Protein AF-0000000082201256 (afdb_homodimer)

pLDDT: mean 85.18, std 16.76, range [28.41, 98.69]

Secondary structure (DSSP, 8-state):
-------HHHHHHHHHHHHHHHHHHHHHHHHHHHHHHB-SS----S-HHHHHHHHHHHTTTTSSS--SEEEEE-S-HHHHGGGGTTTEEE-STTEEEESS-EEEEEEEEEE--STT--EEEEEEEEEEEEEEEETTEEEEEEEEE----------/-------HHHHHHHHHHHHHHHHHHHHHHHHHHHHHHB-SS----S-HHHHHHHHHHHTTTTSSS--SEEEEE-S-HHHHGGGGTTTEEE-STTEEEESS-EEEEEEEEEE--STT--EEEEEEEEEEEEEEEETTEEEEEEEEE----------

Radius of gyration: 22.56 Å; Cα contacts (8 Å, |Δi|>4): 559; chains: 2; bounding box: 77×73×59 Å

Nearest PDB structures (foldseek):
  2zpo-assembly1_A  TM=9.700E-01  e=2.427E-18  Chelonia mydas
  2bwk-assembly1_A  TM=9.496E-01  e=3.365E-15  Mus musculus
  3zbv-assembly1_A-2  TM=9.319E-01  e=1.327E-14  Mus musculus
  3zbw-assembly1_A  TM=9.549E-01  e=4.339E-14  Mus musculus
  7bfl-assembly1_A  TM=9.125E-01  e=2.196E-13  Salmo salar

InterPro domains:
  IPR001427 Pancreatic ribonuclease [PR00794] (52-71)
  IPR001427 Pancreatic ribonuclease [PR00794] (72-91)
  IPR001427 Pancreatic ribonuclease [PR00794] (94-112)
  IPR001427 Pancreatic ribonuclease [PR00794] (116-138)
  IPR001427 Pancreatic ribonuclease [PTHR11437] (9-143)
  IPR023411 Ribonuclease A, active site [PS00127] (66-72)
  IPR023412 Ribonuclease A-domain [PF00074] (29-141)
  IPR023412 Ribonuclease A-domain [SM00092] (26-145)
  IPR036816 Ribonuclease A-like domain superfamily [G3DSA:3.10.130.10] (22-147)
  IPR036816 Ribonuclease A-like domain superfamily [SSF54076] (28-144)

Organism: NCBI:txid1825980

Sequence (310 aa):
MAPKGPRPLLFLTLVLLAACLAQLSEGASYRQFLTRHVDFPKSGGGNNRLYCNRIMQRRGLTRPVCKPTNTFIHAPTSQIEPVCRDGGEPAEGDLRLSEDPFPLTVCELQGGSDPPDCDYSGSSSTSRIVIACVDGEPVHFETQVESQAGEGDEPMAPKGPRPLLFLTLVLLAACLAQLSEGASYRQFLTRHVDFPKSGGGNNRLYCNRIMQRRGLTRPVCKPTNTFIHAPTSQIEPVCRDGGEPAEGDLRLSEDPFPLTVCELQGGSDPPDCDYSGSSSTSRIVIACVDGEPVHFETQVESQAGEGDEP

Solvent-accessible surface area (backbone atoms only — not comparable to full-atom values): 16622 Å² total; per-residue (Å²): 132,76,79,75,66,85,58,69,60,56,55,28,50,50,18,47,51,46,43,53,52,53,53,51,53,54,52,48,35,32,52,48,31,43,64,67,27,47,36,56,80,65,70,78,75,78,56,45,36,60,36,30,45,47,53,37,51,74,62,49,43,34,49,78,49,41,53,53,64,47,55,32,33,51,55,57,64,84,69,53,42,36,24,45,51,88,37,22,40,85,52,52,92,54,25,20,31,33,72,59,65,40,47,34,38,40,27,36,57,73,44,43,77,46,57,88,49,52,36,36,33,47,49,76,47,73,25,24,40,33,31,28,36,59,96,52,32,50,43,40,83,72,48,70,46,68,68,76,74,73,81,67,76,75,130,133,76,79,76,66,85,57,70,61,57,56,29,49,51,18,46,51,46,42,53,51,53,54,51,53,54,53,47,38,33,52,48,29,44,64,66,26,48,36,57,80,64,70,78,76,77,54,45,34,61,36,29,44,48,53,36,52,75,63,48,43,34,49,80,49,40,54,54,63,48,55,32,34,50,55,56,64,84,70,55,42,37,25,45,49,87,38,22,42,83,51,54,92,54,26,19,32,32,72,59,63,41,48,34,38,38,28,35,56,74,45,42,76,46,57,88,49,53,35,35,33,45,49,76,48,71,25,25,39,30,32,29,37,59,97,51,32,50,43,40,84,72,48,70,45,70,70,76,74,71,81,67,77,74,130

Foldseek 3Di:
DPPPPDDPVVVVVVVVVVVVVVVVVQVVLQVLCCLQAEAEVNDDDDAQQVSLLVSCVVSVCPPPWNNFKGKHFHDDPVLVLCQQPVQWDDDDDQKTKGPFWTKMKMWGFDDDGHPPPTGIGIDIDTFIFIFGDDPSGGRGTDGTDDPPPPPPPPD/DPPPPDDPVVVVVVVVVVVVVVVVVQVVLQVLCCLQAEAEVNDDDDAQQVSLLVSCVVSVCPPPWNNFKGKHFHDDPVLVLCQQPVQWDDDPDQKTKGPFWTWMKMWGFDDDGHPPPTGIGIDIDTFIFIFGDDPSGGRGTDGTDDDPPPPPPPD

Structure (mmCIF, N/CA/C/O backbone):
data_AF-0000000082201256-model_v1
#
loop_
_entity.id
_entity.type
_entity.pdbx_description
1 polymer 'Ribonuclease A-domain domain-containing protein'
#
loop_
_atom_site.group_PDB
_atom_site.id
_atom_site.type_symbol
_atom_site.label_atom_id
_atom_site.label_alt_id
_atom_site.label_comp_id
_atom_site.label_asym_id
_atom_site.label_entity_id
_atom_site.label_seq_id
_atom_site.pdbx_PDB_ins_code
_atom_site.Cartn_x
_atom_site.Cartn_y
_atom_site.Cartn_z
_atom_site.occupancy
_atom_site.B_iso_or_equiv
_atom_site.auth_seq_id
_atom_site.auth_comp_id
_atom_site.auth_asym_id
_atom_site.auth_atom_id
_atom_site.pdbx_PDB_model_num
ATOM 1 N N . MET A 1 1 ? 24.953 47.281 23.375 1 39.34 1 MET A N 1
ATOM 2 C CA . MET A 1 1 ? 25.141 45.812 23.344 1 39.34 1 MET A CA 1
ATOM 3 C C . MET A 1 1 ? 24.328 45.188 22.234 1 39.34 1 MET A C 1
ATOM 5 O O . MET A 1 1 ? 23.094 45.25 22.234 1 39.34 1 MET A O 1
ATOM 9 N N . ALA A 1 2 ? 24.766 45.094 21.094 1 57.25 2 ALA A N 1
ATOM 10 C CA . ALA A 1 2 ? 24.125 44.656 19.875 1 57.25 2 ALA A CA 1
ATOM 11 C C . ALA A 1 2 ? 23.672 43.188 20 1 57.25 2 ALA A C 1
ATOM 13 O O . ALA A 1 2 ? 24.391 42.344 20.531 1 57.25 2 ALA A O 1
ATOM 14 N N . PRO A 1 3 ? 22.297 42.969 20.031 1 53.84 3 PRO A N 1
ATOM 15 C CA . PRO A 1 3 ? 21.844 41.562 20.125 1 53.84 3 PRO A CA 1
ATOM 16 C C . PRO A 1 3 ? 22.594 40.625 19.188 1 53.84 3 PRO A C 1
ATOM 18 O O . PRO A 1 3 ? 22.938 41 18.078 1 53.84 3 PRO A O 1
ATOM 21 N N . LYS A 1 4 ? 23.641 40 19.625 1 55.09 4 LYS A N 1
ATOM 22 C CA . LYS A 1 4 ? 24.297 38.938 18.875 1 55.09 4 LYS A CA 1
ATOM 23 C C . LYS A 1 4 ? 23.266 38.062 18.172 1 55.09 4 LYS A C 1
ATOM 25 O O . LYS A 1 4 ? 22.281 37.625 18.781 1 55.09 4 LYS A O 1
ATOM 30 N N . GLY A 1 5 ? 22.922 38.188 16.969 1 52 5 GLY A N 1
ATOM 31 C CA . GLY A 1 5 ? 21.984 37.5 16.094 1 52 5 GLY A CA 1
ATOM 32 C C . GLY A 1 5 ? 22.031 36 16.281 1 52 5 GLY A C 1
ATOM 33 O O . GLY A 1 5 ? 22.969 35.469 16.875 1 52 5 GLY A O 1
ATOM 34 N N . PRO A 1 6 ? 20.906 35.406 16.438 1 59.38 6 PRO A N 1
ATOM 35 C CA . PRO A 1 6 ? 20.859 33.969 16.656 1 59.38 6 PRO A CA 1
ATOM 36 C C . PRO A 1 6 ? 21.875 33.219 15.797 1 59.38 6 PRO A C 1
ATOM 38 O O . PRO A 1 6 ? 22.234 33.688 14.719 1 59.38 6 PRO A O 1
ATOM 41 N N . ARG A 1 7 ? 22.922 32.406 16.297 1 61.56 7 ARG A N 1
ATOM 42 C CA . ARG A 1 7 ? 24.141 31.766 15.797 1 61.56 7 ARG A CA 1
ATOM 43 C C . ARG A 1 7 ? 23.844 30.922 14.555 1 61.56 7 ARG A C 1
ATOM 45 O O . ARG A 1 7 ? 22.984 30.047 14.586 1 61.56 7 ARG A O 1
ATOM 52 N N . PRO A 1 8 ? 24.219 31.516 13.375 1 69 8 PRO A N 1
ATOM 53 C CA . PRO A 1 8 ? 24.234 30.766 12.117 1 69 8 PRO A CA 1
ATOM 54 C C . PRO A 1 8 ? 24.578 29.297 12.312 1 69 8 PRO A C 1
ATOM 56 O O . PRO A 1 8 ? 24.109 28.438 11.562 1 69 8 PRO A O 1
ATOM 59 N N . LEU A 1 9 ? 25.234 29.062 13.367 1 67.88 9 LEU A N 1
ATOM 60 C CA . LEU A 1 9 ? 25.688 27.688 13.602 1 67.88 9 LEU A CA 1
ATOM 61 C C . LEU A 1 9 ? 24.531 26.797 14.055 1 67.88 9 LEU A C 1
ATOM 63 O O . LEU A 1 9 ? 24.438 25.641 13.641 1 67.88 9 LEU A O 1
ATOM 67 N N . LEU A 1 10 ? 23.609 27.422 14.789 1 70.94 10 LEU A N 1
ATOM 68 C CA . LEU A 1 10 ? 22.484 26.641 15.289 1 70.94 10 LEU A CA 1
ATOM 69 C C . LEU A 1 10 ? 21.562 26.234 14.141 1 70.94 10 LEU A C 1
ATOM 71 O O . LEU A 1 10 ? 21.078 25.094 14.109 1 70.94 10 LEU A O 1
ATOM 75 N N . PHE A 1 11 ? 21.422 27.188 13.281 1 68.5 11 PHE A N 1
ATOM 76 C CA . PHE A 1 11 ? 20.562 26.906 12.133 1 68.5 11 PHE A CA 1
ATOM 77 C C . PHE A 1 11 ? 21.188 25.812 11.258 1 68.5 11 PHE A C 1
ATOM 79 O O . PHE A 1 11 ? 20.484 24.922 10.773 1 68.5 11 PHE A O 1
ATOM 86 N N . LEU A 1 12 ? 22.5 25.938 11.102 1 73.06 12 LEU A N 1
ATOM 87 C CA . LEU A 1 12 ? 23.203 24.953 10.289 1 73.06 12 LEU A CA 1
ATOM 88 C C . LEU A 1 12 ? 23.109 23.562 10.922 1 73.06 12 LEU A C 1
ATOM 90 O O . LEU A 1 12 ? 22.922 22.562 10.227 1 73.06 12 LEU A O 1
ATOM 94 N N . THR A 1 13 ? 23.203 23.469 12.227 1 77.94 13 THR A N 1
ATOM 95 C CA . THR A 1 13 ? 23.125 22.188 12.938 1 77.94 13 THR A CA 1
ATOM 96 C C . THR A 1 13 ? 21.734 21.594 12.82 1 77.94 13 THR A C 1
ATOM 98 O O . THR A 1 13 ? 21.578 20.375 12.672 1 77.94 13 THR A O 1
ATOM 101 N N . LEU A 1 14 ? 20.75 22.469 12.875 1 75.12 14 LEU A N 1
ATOM 102 C CA . LEU A 1 14 ? 19.375 21.984 12.789 1 75.12 14 LEU A CA 1
ATOM 103 C C . LEU A 1 14 ? 19.078 21.438 11.398 1 75.12 14 LEU A C 1
ATOM 105 O O . LEU A 1 14 ? 18.406 20.406 11.266 1 75.12 14 LEU A O 1
ATOM 109 N N . VAL A 1 15 ? 19.594 22.078 10.438 1 74.38 15 VAL A N 1
ATOM 110 C CA . VAL A 1 15 ? 19.391 21.625 9.062 1 74.38 15 VAL A CA 1
ATOM 111 C C . VAL A 1 15 ? 20.125 20.312 8.836 1 74.38 15 VAL A C 1
ATOM 113 O O . VAL A 1 15 ? 19.594 19.406 8.188 1 74.38 15 VAL A O 1
ATOM 116 N N . LEU A 1 16 ? 21.328 20.234 9.43 1 76.44 16 LEU A N 1
ATOM 117 C CA . LEU A 1 16 ? 22.094 18.984 9.297 1 76.44 16 LEU A CA 1
ATOM 118 C C . LEU A 1 16 ? 21.391 17.844 10.016 1 76.44 16 LEU A C 1
ATOM 120 O O . LEU A 1 16 ? 21.344 16.719 9.508 1 76.44 16 LEU A O 1
ATOM 124 N N . LEU A 1 17 ? 20.812 18.125 11.117 1 77.38 17 LEU A N 1
ATOM 125 C CA . LEU A 1 17 ? 20.094 17.094 11.852 1 77.38 17 LEU A CA 1
ATOM 126 C C . LEU A 1 17 ? 18.844 16.641 11.086 1 77.38 17 LEU A C 1
ATOM 128 O O . LEU A 1 17 ? 18.562 15.445 11.008 1 77.38 17 LEU A O 1
ATOM 132 N N . ALA A 1 18 ? 18.172 17.609 10.492 1 74.69 18 ALA A N 1
ATOM 133 C CA . ALA A 1 18 ? 16.984 17.297 9.711 1 74.69 18 ALA A CA 1
ATOM 134 C C . ALA A 1 18 ? 17.328 16.453 8.492 1 74.69 18 ALA A C 1
ATOM 136 O O . ALA A 1 18 ? 16.609 15.508 8.156 1 74.69 18 ALA A O 1
ATOM 137 N N . ALA A 1 19 ? 18.438 16.75 7.836 1 74.88 19 ALA A N 1
ATOM 138 C CA . ALA A 1 19 ? 18.891 15.984 6.68 1 74.88 19 ALA A CA 1
ATOM 139 C C . ALA A 1 19 ? 19.266 14.562 7.078 1 74.88 19 ALA A C 1
ATOM 141 O O . ALA A 1 19 ? 18.969 13.609 6.352 1 74.88 19 ALA A O 1
ATOM 142 N N . CYS A 1 20 ? 19.781 14.391 8.18 1 76.69 20 CYS A N 1
ATOM 143 C CA . CYS A 1 20 ? 20.156 13.07 8.672 1 76.69 20 CYS A CA 1
ATOM 144 C C . CYS A 1 20 ? 18.906 12.234 8.977 1 76.69 20 CYS A C 1
ATOM 146 O O . CYS A 1 20 ? 18.859 11.047 8.672 1 76.69 20 CYS A O 1
ATOM 148 N N . LEU A 1 21 ? 17.953 12.898 9.531 1 75.69 21 LEU A N 1
ATOM 149 C CA . LEU A 1 21 ? 16.734 12.188 9.875 1 75.69 21 LEU A CA 1
ATOM 150 C C . LEU A 1 21 ? 15.977 11.766 8.617 1 75.69 21 LEU A C 1
ATOM 152 O O . LEU A 1 21 ? 15.422 10.664 8.555 1 75.69 21 LEU A O 1
ATOM 156 N N . ALA A 1 22 ? 16 12.586 7.602 1 74.56 22 ALA A N 1
ATOM 157 C CA . ALA A 1 22 ? 15.352 12.266 6.328 1 74.56 22 ALA A CA 1
ATOM 158 C C . ALA A 1 22 ? 16.016 11.07 5.66 1 74.56 22 ALA A C 1
ATOM 160 O O . ALA A 1 22 ? 15.344 10.195 5.121 1 74.56 22 ALA A O 1
ATOM 161 N N . GLN A 1 23 ? 17.266 10.977 5.75 1 73.5 23 GLN A N 1
ATOM 162 C CA . GLN A 1 23 ? 18 9.875 5.156 1 73.5 23 GLN A CA 1
ATOM 163 C C . GLN A 1 23 ? 17.703 8.562 5.879 1 73.5 23 GLN A C 1
ATOM 165 O O . GLN A 1 23 ? 17.578 7.512 5.246 1 73.5 23 GLN A O 1
ATOM 170 N N . LEU A 1 24 ? 17.469 8.641 7.156 1 77.94 24 LEU A N 1
ATOM 171 C CA . LEU A 1 24 ? 17.172 7.453 7.949 1 77.94 24 LEU A CA 1
ATOM 172 C C . LEU A 1 24 ? 15.781 6.922 7.637 1 77.94 24 LEU A C 1
ATOM 174 O O . LEU A 1 24 ? 15.578 5.711 7.547 1 77.94 24 LEU A O 1
ATOM 178 N N . SER A 1 25 ? 14.859 7.773 7.379 1 76.12 25 SER A N 1
ATOM 179 C CA . SER A 1 25 ? 13.484 7.379 7.078 1 76.12 25 SER A CA 1
ATOM 180 C C . SER A 1 25 ? 13.391 6.676 5.73 1 76.12 25 SER A C 1
ATOM 182 O O . SER A 1 25 ? 12.68 5.676 5.59 1 76.12 25 SER A O 1
ATOM 184 N N . GLU A 1 26 ? 14.094 7.129 4.746 1 75.56 26 GLU A N 1
ATOM 185 C CA . GLU A 1 26 ? 14.117 6.527 3.416 1 75.56 26 GLU A CA 1
ATOM 186 C C . GLU A 1 26 ? 14.742 5.137 3.453 1 75.56 26 GLU A C 1
ATOM 188 O O . GLU A 1 26 ? 14.211 4.195 2.852 1 75.56 26 GLU A O 1
ATOM 193 N N . GLY A 1 27 ? 15.828 5.105 4.188 1 79.25 27 GLY A N 1
ATOM 194 C CA . GLY A 1 27 ? 16.469 3.814 4.367 1 79.25 27 GLY A CA 1
ATOM 195 C C . GLY A 1 27 ? 15.586 2.789 5.043 1 79.25 27 GLY A C 1
ATOM 196 O O . GLY A 1 27 ? 15.562 1.621 4.652 1 79.25 27 GLY A O 1
ATOM 197 N N . ALA A 1 28 ? 14.766 3.252 5.914 1 82.5 28 ALA A N 1
ATOM 198 C CA . ALA A 1 28 ? 13.844 2.365 6.625 1 82.5 28 ALA A CA 1
ATOM 199 C C . ALA A 1 28 ? 12.742 1.861 5.703 1 82.5 28 ALA A C 1
ATOM 201 O O . ALA A 1 28 ? 12.383 0.683 5.738 1 82.5 28 ALA A O 1
ATOM 202 N N . SER A 1 29 ? 12.242 2.797 4.879 1 87.06 29 SER A N 1
ATOM 203 C CA . SER A 1 29 ? 11.18 2.422 3.951 1 87.06 29 SER A CA 1
ATOM 204 C C . SER A 1 29 ? 11.664 1.391 2.939 1 87.06 29 SER A C 1
ATOM 206 O O . SER A 1 29 ? 10.93 0.466 2.586 1 87.06 29 SER A O 1
ATOM 208 N N . TYR A 1 30 ? 12.898 1.494 2.455 1 92.94 30 TYR A N 1
ATOM 209 C CA . TYR A 1 30 ? 13.484 0.541 1.521 1 92.94 30 TYR A CA 1
ATOM 210 C C . TYR A 1 30 ? 13.617 -0.838 2.156 1 92.94 30 TYR A C 1
ATOM 212 O O . TYR A 1 30 ? 13.227 -1.844 1.562 1 92.94 30 TYR A O 1
ATOM 220 N N . ARG A 1 31 ? 14.164 -0.889 3.33 1 92.94 31 ARG A N 1
ATOM 221 C CA . ARG A 1 31 ? 14.336 -2.158 4.027 1 92.94 31 ARG A CA 1
ATOM 222 C C . ARG A 1 31 ? 12.984 -2.828 4.285 1 92.94 31 ARG A C 1
ATOM 224 O O . ARG A 1 31 ? 12.867 -4.051 4.188 1 92.94 31 ARG A O 1
ATOM 231 N N . GLN A 1 32 ? 11.977 -2.033 4.637 1 91.12 32 GLN A N 1
ATOM 232 C CA . GLN A 1 32 ? 10.641 -2.574 4.852 1 91.12 32 GLN A CA 1
ATOM 233 C C . GLN A 1 32 ? 10.086 -3.188 3.572 1 91.12 32 GLN A C 1
ATOM 235 O O . GLN A 1 32 ? 9.477 -4.262 3.605 1 91.12 32 GLN A O 1
ATOM 240 N N . PHE A 1 33 ? 10.305 -2.447 2.465 1 96 33 PHE A N 1
ATOM 241 C CA . PHE A 1 33 ? 9.883 -2.982 1.174 1 96 33 PHE A CA 1
ATOM 242 C C . PHE A 1 33 ? 10.516 -4.348 0.927 1 96 33 PHE A C 1
ATOM 244 O O . PHE A 1 33 ? 9.82 -5.293 0.539 1 96 33 PHE A O 1
ATOM 251 N N . LEU A 1 34 ? 11.828 -4.438 1.115 1 97.5 34 LEU A N 1
ATOM 252 C CA . LEU A 1 34 ? 12.523 -5.695 0.872 1 97.5 34 LEU A CA 1
ATOM 253 C C . LEU A 1 34 ? 11.992 -6.793 1.787 1 97.5 34 LEU A C 1
ATOM 255 O O . LEU A 1 34 ? 11.711 -7.906 1.331 1 97.5 34 LEU A O 1
ATOM 259 N N . THR A 1 35 ? 11.789 -6.523 3.062 1 94.94 35 THR A N 1
ATOM 260 C CA . THR A 1 35 ? 11.32 -7.508 4.035 1 94.94 35 THR A CA 1
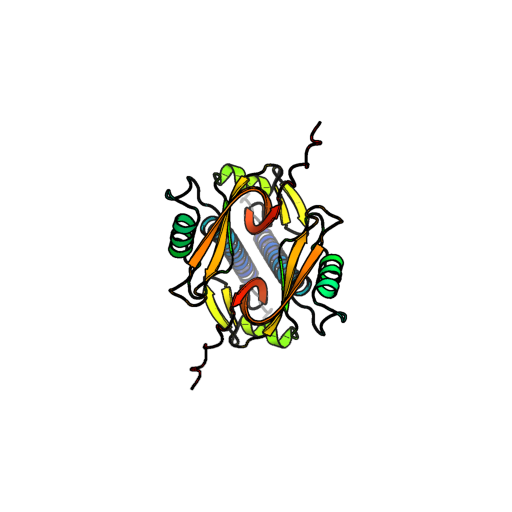ATOM 261 C C . THR A 1 35 ? 9.906 -7.973 3.701 1 94.94 35 THR A C 1
ATOM 263 O O . THR A 1 35 ? 9.602 -9.164 3.805 1 94.94 35 THR A O 1
ATOM 266 N N . ARG A 1 36 ? 9.07 -7.105 3.207 1 95.19 36 ARG A N 1
ATOM 267 C CA . ARG A 1 36 ? 7.652 -7.406 3.012 1 95.19 36 ARG A CA 1
ATOM 268 C C . ARG A 1 36 ? 7.41 -8.023 1.64 1 95.19 36 ARG A C 1
ATOM 270 O O . ARG A 1 36 ? 6.414 -8.727 1.438 1 95.19 36 ARG A O 1
ATOM 277 N N . HIS A 1 37 ? 8.391 -7.75 0.648 1 98 37 HIS A N 1
ATOM 278 C CA . HIS A 1 37 ? 7.93 -8.07 -0.699 1 98 37 HIS A CA 1
ATOM 279 C C . HIS A 1 37 ? 8.984 -8.867 -1.464 1 98 37 HIS A C 1
ATOM 281 O O . HIS A 1 37 ? 8.711 -9.367 -2.561 1 98 37 HIS A O 1
ATOM 287 N N . VAL A 1 38 ? 10.164 -9.031 -0.905 1 98.62 38 VAL A N 1
ATOM 288 C CA . VAL A 1 38 ? 11.188 -9.742 -1.663 1 98.62 38 VAL A CA 1
ATOM 289 C C . VAL A 1 38 ? 11.539 -11.047 -0.957 1 98.62 38 VAL A C 1
ATOM 291 O O . VAL A 1 38 ? 11.906 -11.047 0.219 1 98.62 38 VAL A O 1
ATOM 294 N N . ASP A 1 39 ? 11.352 -12.109 -1.633 1 98.56 39 ASP A N 1
ATOM 295 C CA . ASP A 1 39 ? 11.797 -13.422 -1.182 1 98.56 39 ASP A CA 1
ATOM 296 C C . ASP A 1 39 ? 12.578 -14.148 -2.277 1 98.56 39 ASP A C 1
ATOM 298 O O . ASP A 1 39 ? 12 -14.875 -3.084 1 98.56 39 ASP A O 1
ATOM 302 N N . PHE A 1 40 ? 13.859 -13.969 -2.197 1 98 40 PHE A N 1
ATOM 303 C CA . PHE A 1 40 ? 14.727 -14.555 -3.211 1 98 40 PHE A CA 1
ATOM 304 C C . PHE A 1 40 ? 16.031 -15.047 -2.588 1 98 40 PHE A C 1
ATOM 306 O O . PHE A 1 40 ? 16.734 -14.289 -1.918 1 98 40 PHE A O 1
ATOM 313 N N . PRO A 1 41 ? 16.672 -16.281 -2.926 1 96.94 41 PRO A N 1
ATOM 314 C CA . PRO A 1 41 ? 15.844 -17.312 -3.555 1 96.94 41 PRO A CA 1
ATOM 315 C C . PRO A 1 41 ? 14.578 -17.625 -2.758 1 96.94 41 PRO A C 1
ATOM 317 O O . PRO A 1 41 ? 14.523 -17.359 -1.554 1 96.94 41 PRO A O 1
ATOM 320 N N . LYS A 1 42 ? 13.484 -17.922 -3.455 1 96.31 42 LYS A N 1
ATOM 321 C CA . LYS A 1 42 ? 12.211 -18.234 -2.822 1 96.31 42 LYS A CA 1
ATOM 322 C C . LYS A 1 42 ? 12.398 -19.219 -1.665 1 96.31 42 LYS A C 1
ATOM 324 O O . LYS A 1 42 ? 13.07 -20.234 -1.812 1 96.31 42 LYS A O 1
ATOM 329 N N . SER A 1 43 ? 11.781 -18.781 -0.525 1 93.19 43 SER A N 1
ATOM 330 C CA . SER A 1 43 ? 11.922 -19.578 0.685 1 93.19 43 SER A CA 1
ATOM 331 C C . SER A 1 43 ? 10.984 -20.797 0.66 1 93.19 43 SER A C 1
ATOM 333 O O . SER A 1 43 ? 9.789 -20.641 0.412 1 93.19 43 SER A O 1
ATOM 335 N N . GLY A 1 44 ? 11.5 -21.844 0.976 1 79.06 44 GLY A N 1
ATOM 336 C CA . GLY A 1 44 ? 10.734 -23.047 1.271 1 79.06 44 GLY A CA 1
ATOM 337 C C . GLY A 1 44 ? 10.094 -23.656 0.042 1 79.06 44 GLY A C 1
ATOM 338 O O . GLY A 1 44 ? 10.156 -23.094 -1.049 1 79.06 44 GLY A O 1
ATOM 339 N N . GLY A 1 45 ? 9.656 -24.875 0.074 1 74.69 45 GLY A N 1
ATOM 340 C CA . GLY A 1 45 ? 8.961 -25.703 -0.909 1 74.69 45 GLY A CA 1
ATOM 341 C C . GLY A 1 45 ? 7.555 -26.062 -0.49 1 74.69 45 GLY A C 1
ATOM 342 O O . GLY A 1 45 ? 7.098 -25.672 0.586 1 74.69 45 GLY A O 1
ATOM 343 N N . GLY A 1 46 ? 6.793 -26.531 -1.379 1 84.38 46 GLY A N 1
ATOM 344 C CA . GLY A 1 46 ? 5.434 -26.984 -1.133 1 84.38 46 GLY A CA 1
ATOM 345 C C . GLY A 1 46 ? 4.398 -26.219 -1.945 1 84.38 46 GLY A C 1
ATOM 346 O O . GLY A 1 46 ? 4.746 -25.5 -2.881 1 84.38 46 GLY A O 1
ATOM 347 N N . ASN A 1 47 ? 3.172 -26.422 -1.528 1 94.25 47 ASN A N 1
ATOM 348 C CA . ASN A 1 47 ? 2.113 -25.719 -2.232 1 94.25 47 ASN A CA 1
ATOM 349 C C . ASN A 1 47 ? 1.991 -24.266 -1.742 1 94.25 47 ASN A C 1
ATOM 351 O O . ASN A 1 47 ? 2.609 -23.891 -0.746 1 94.25 47 ASN A O 1
ATOM 355 N N . ASN A 1 48 ? 1.403 -23.469 -2.422 1 96.12 48 ASN A N 1
ATOM 356 C CA . ASN A 1 48 ? 1.283 -22.031 -2.16 1 96.12 48 ASN A CA 1
ATOM 357 C C . ASN A 1 48 ? 0.689 -21.766 -0.78 1 96.12 48 ASN A C 1
ATOM 359 O O . ASN A 1 48 ? 1.045 -20.781 -0.128 1 96.12 48 ASN A O 1
ATOM 363 N N . ARG A 1 49 ? -0.152 -22.625 -0.342 1 96.12 49 ARG A N 1
ATOM 364 C CA . ARG A 1 49 ? -0.748 -22.422 0.977 1 96.12 49 ARG A CA 1
ATOM 365 C C . ARG A 1 49 ? 0.303 -22.547 2.074 1 96.12 49 ARG A C 1
ATOM 367 O O . ARG A 1 49 ? 0.381 -21.703 2.967 1 96.12 49 ARG A O 1
ATOM 374 N N . LEU A 1 50 ? 1.082 -23.625 2.059 1 96.25 50 LEU A N 1
ATOM 375 C CA . LEU A 1 50 ? 2.141 -23.812 3.043 1 96.25 50 LEU A CA 1
ATOM 376 C C . LEU A 1 50 ? 3.162 -22.688 2.973 1 96.25 50 LEU A C 1
ATOM 378 O O . LEU A 1 50 ? 3.58 -22.156 4.004 1 96.25 50 LEU A O 1
ATOM 382 N N . TYR A 1 51 ? 3.527 -22.344 1.782 1 97.5 51 TYR A N 1
ATOM 383 C CA . TYR A 1 51 ? 4.477 -21.25 1.58 1 97.5 51 TYR A CA 1
ATOM 384 C C . TYR A 1 51 ? 3.975 -19.969 2.223 1 97.5 51 TYR A C 1
ATOM 386 O O . TYR A 1 51 ? 4.688 -19.344 3.012 1 97.5 51 TYR A O 1
ATOM 394 N N . CYS A 1 52 ? 2.75 -19.594 1.904 1 97.12 52 CYS A N 1
ATOM 395 C CA . CYS A 1 52 ? 2.184 -18.328 2.348 1 97.12 52 CYS A CA 1
ATOM 396 C C . CYS A 1 52 ? 2.021 -18.297 3.863 1 97.12 52 CYS A C 1
ATOM 398 O O . CYS A 1 52 ? 2.322 -17.297 4.508 1 97.12 52 CYS A O 1
ATOM 400 N N . ASN A 1 53 ? 1.534 -19.375 4.43 1 95.94 53 ASN A N 1
ATOM 401 C CA . ASN A 1 53 ? 1.372 -19.391 5.879 1 95.94 53 ASN A CA 1
ATOM 402 C C . ASN A 1 53 ? 2.713 -19.25 6.598 1 95.94 53 ASN A C 1
ATOM 404 O O . ASN A 1 53 ? 2.809 -18.562 7.617 1 95.94 53 ASN A O 1
ATOM 408 N N . ARG A 1 54 ? 3.738 -19.766 6.047 1 96.25 54 ARG A N 1
ATOM 409 C CA . ARG A 1 54 ? 5.062 -19.703 6.66 1 96.25 54 ARG A CA 1
ATOM 410 C C . ARG A 1 54 ? 5.684 -18.312 6.488 1 96.25 54 ARG A C 1
ATOM 412 O O . ARG A 1 54 ? 6.133 -17.703 7.461 1 96.25 54 ARG A O 1
ATOM 419 N N . ILE A 1 55 ? 5.715 -17.859 5.273 1 97.38 55 ILE A N 1
ATOM 420 C CA . ILE A 1 55 ? 6.461 -16.641 4.996 1 97.38 55 ILE A CA 1
ATOM 421 C C . ILE A 1 55 ? 5.746 -15.445 5.621 1 97.38 55 ILE A C 1
ATOM 423 O O . ILE A 1 55 ? 6.391 -14.516 6.109 1 97.38 55 ILE A O 1
ATOM 427 N N . MET A 1 56 ? 4.367 -15.414 5.598 1 95.88 56 MET A N 1
ATOM 428 C CA . MET A 1 56 ? 3.605 -14.344 6.23 1 95.88 56 MET A CA 1
ATOM 429 C C . MET A 1 56 ? 3.9 -14.273 7.727 1 95.88 56 MET A C 1
ATOM 431 O O . MET A 1 56 ? 4.078 -13.188 8.273 1 95.88 56 MET A O 1
ATOM 435 N N . GLN A 1 57 ? 3.975 -15.406 8.359 1 93.94 57 GLN A N 1
ATOM 436 C CA . GLN A 1 57 ? 4.301 -15.453 9.781 1 93.94 57 GLN A CA 1
ATOM 437 C C . GLN A 1 57 ? 5.742 -15.008 10.031 1 93.94 57 GLN A C 1
ATOM 439 O O . GLN A 1 57 ? 5.996 -14.164 10.891 1 93.94 57 GLN A O 1
ATOM 444 N N . ARG A 1 58 ? 6.613 -15.5 9.258 1 95.06 58 ARG A N 1
ATOM 445 C CA . ARG A 1 58 ? 8.039 -15.242 9.445 1 95.06 58 ARG A CA 1
ATOM 446 C C . ARG A 1 58 ? 8.352 -13.758 9.273 1 95.06 58 ARG A C 1
ATOM 448 O O . ARG A 1 58 ? 9.227 -13.227 9.961 1 95.06 58 ARG A O 1
ATOM 455 N N . ARG A 1 59 ? 7.578 -13.133 8.422 1 95.06 59 ARG A N 1
ATOM 456 C CA . ARG A 1 59 ? 7.863 -11.742 8.109 1 95.06 59 ARG A CA 1
ATOM 457 C C . ARG A 1 59 ? 7.023 -10.805 8.977 1 95.06 59 ARG A C 1
ATOM 459 O O . ARG A 1 59 ? 7.016 -9.594 8.758 1 95.06 59 ARG A O 1
ATOM 466 N N . GLY A 1 60 ? 6.219 -11.383 9.859 1 91.31 60 GLY A N 1
ATOM 467 C CA . GLY A 1 60 ? 5.453 -10.578 10.797 1 91.31 60 GLY A CA 1
ATOM 468 C C . GLY A 1 60 ? 4.207 -9.969 10.18 1 91.31 60 GLY A C 1
ATOM 469 O O . GLY A 1 60 ? 3.738 -8.922 10.625 1 91.31 60 GLY A O 1
ATOM 470 N N . LEU A 1 61 ? 3.707 -10.57 9.18 1 92.25 61 LEU A N 1
ATOM 471 C CA . LEU A 1 61 ? 2.562 -10.016 8.469 1 92.25 61 LEU A CA 1
ATOM 472 C C . LEU A 1 61 ? 1.258 -10.609 8.984 1 92.25 61 LEU A C 1
ATOM 474 O O . LEU A 1 61 ? 0.205 -10.445 8.367 1 92.25 61 LEU A O 1
ATOM 478 N N . THR A 1 62 ? 1.329 -11.328 10.109 1 91.38 62 THR A N 1
ATOM 479 C CA . THR A 1 62 ? 0.159 -11.961 10.703 1 91.38 62 THR A CA 1
ATOM 480 C C . THR A 1 62 ? -0.162 -11.352 12.062 1 91.38 62 THR A C 1
ATOM 482 O O . THR A 1 62 ? -1.027 -11.852 12.789 1 91.38 62 THR A O 1
ATOM 485 N N . ARG A 1 63 ? 0.596 -10.398 12.547 1 87.62 63 ARG A N 1
ATOM 486 C CA . ARG A 1 63 ? 0.376 -9.68 13.797 1 87.62 63 ARG A CA 1
ATOM 487 C C . ARG A 1 63 ? 0.789 -8.219 13.672 1 87.62 63 ARG A C 1
ATOM 489 O O . ARG A 1 63 ? 1.725 -7.895 12.938 1 87.62 63 ARG A O 1
ATOM 496 N N . PRO A 1 64 ? 0.089 -7.316 14.406 1 83.69 64 PRO A N 1
ATOM 497 C CA . PRO A 1 64 ? -1.052 -7.566 15.289 1 83.69 64 PRO A CA 1
ATOM 498 C C . PRO A 1 64 ? -2.342 -7.848 14.523 1 83.69 64 PRO A C 1
ATOM 500 O O . PRO A 1 64 ? -3.373 -8.148 15.133 1 83.69 64 PRO A O 1
ATOM 503 N N . VAL A 1 65 ? -2.322 -7.723 13.195 1 83.12 65 VAL A N 1
ATOM 504 C CA . VAL A 1 65 ? -3.459 -8.008 12.328 1 83.12 65 VAL A CA 1
ATOM 505 C C . VAL A 1 65 ? -3.035 -8.977 11.227 1 83.12 65 VAL A C 1
ATOM 507 O O . VAL A 1 65 ? -1.872 -8.992 10.812 1 83.12 65 VAL A O 1
ATOM 510 N N . CYS A 1 66 ? -4 -9.797 10.781 1 90.06 66 CYS A N 1
ATOM 511 C CA . CYS A 1 66 ? -3.746 -10.641 9.617 1 90.06 66 CYS A CA 1
ATOM 512 C C . CYS A 1 66 ? -3.771 -9.812 8.336 1 90.06 66 CYS A C 1
ATOM 514 O O . CYS A 1 66 ? -4.84 -9.422 7.867 1 90.06 66 CYS A O 1
ATOM 516 N N . LYS A 1 67 ? -2.605 -9.562 7.832 1 87.69 67 LYS A N 1
ATOM 517 C CA . LYS A 1 67 ? -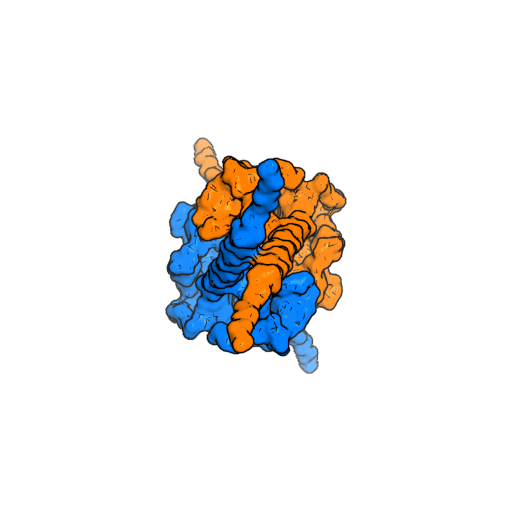2.615 -8.797 6.586 1 87.69 67 LYS A CA 1
ATOM 518 C C . LYS A 1 67 ? -3.404 -9.523 5.504 1 87.69 67 LYS A C 1
ATOM 520 O O . LYS A 1 67 ? -3.135 -10.688 5.203 1 87.69 67 LYS A O 1
ATOM 525 N N . PRO A 1 68 ? -4.309 -8.875 4.93 1 86.38 68 PRO A N 1
ATOM 526 C CA . PRO A 1 68 ? -5.227 -9.578 4.027 1 86.38 68 PRO A CA 1
ATOM 527 C C . PRO A 1 68 ? -4.523 -10.148 2.799 1 86.38 68 PRO A C 1
ATOM 529 O O . PRO A 1 68 ? -4.82 -11.273 2.381 1 86.38 68 PRO A O 1
ATOM 532 N N . THR A 1 69 ? -3.625 -9.367 2.248 1 89.5 69 THR A N 1
ATOM 533 C CA . THR A 1 69 ? -2.938 -9.805 1.039 1 89.5 69 THR A CA 1
ATOM 534 C C . THR A 1 69 ? -1.512 -9.266 1.002 1 89.5 69 THR A C 1
ATOM 536 O O . THR A 1 69 ? -1.243 -8.172 1.497 1 89.5 69 THR A O 1
ATOM 539 N N . ASN A 1 70 ? -0.673 -10.07 0.469 1 94.81 70 ASN A N 1
ATOM 540 C CA . ASN A 1 70 ? 0.704 -9.641 0.243 1 94.81 70 ASN A CA 1
ATOM 541 C C . ASN A 1 70 ? 1.315 -10.336 -0.97 1 94.81 70 ASN A C 1
ATOM 543 O O . ASN A 1 70 ? 1.101 -11.531 -1.18 1 94.81 70 ASN A O 1
ATOM 547 N N . THR A 1 71 ? 2.051 -9.555 -1.755 1 96.38 71 THR A N 1
ATOM 548 C CA . THR A 1 71 ? 2.732 -10.094 -2.924 1 96.38 71 THR A CA 1
ATOM 549 C C . THR A 1 71 ? 4.227 -10.242 -2.656 1 96.38 71 THR A C 1
ATOM 551 O O . THR A 1 71 ? 4.871 -9.312 -2.174 1 96.38 71 THR A O 1
ATOM 554 N N . PHE A 1 72 ? 4.766 -11.367 -2.951 1 98.25 72 PHE A N 1
ATOM 555 C CA . PHE A 1 72 ? 6.195 -11.617 -2.836 1 98.25 72 PHE A CA 1
ATOM 556 C C . PHE A 1 72 ? 6.836 -11.742 -4.215 1 98.25 72 PHE A C 1
ATOM 558 O O . PHE A 1 72 ? 6.355 -12.492 -5.062 1 98.25 72 PHE A O 1
ATOM 565 N N . ILE A 1 73 ? 7.891 -10.992 -4.375 1 98.69 73 ILE A N 1
ATOM 566 C CA . ILE A 1 73 ? 8.672 -11 -5.605 1 98.69 73 ILE A CA 1
ATOM 567 C C . ILE A 1 73 ? 9.836 -11.984 -5.477 1 98.69 73 ILE A C 1
ATOM 569 O O . ILE A 1 73 ? 10.602 -11.922 -4.516 1 98.69 73 ILE A O 1
ATOM 573 N N . HIS A 1 74 ? 9.922 -12.867 -6.418 1 98.38 74 HIS A N 1
ATOM 574 C CA . HIS A 1 74 ? 11 -13.852 -6.387 1 98.38 74 HIS A CA 1
ATOM 575 C C . HIS A 1 74 ? 12.086 -13.508 -7.398 1 98.38 74 HIS A C 1
ATOM 577 O O . HIS A 1 74 ? 12.352 -14.289 -8.312 1 98.38 74 HIS A O 1
ATOM 583 N N . ALA A 1 75 ? 12.781 -12.398 -7.262 1 98.62 75 ALA A N 1
ATOM 584 C CA . ALA A 1 75 ? 13.914 -11.906 -8.047 1 98.62 75 ALA A CA 1
ATOM 585 C C . ALA A 1 75 ? 14.922 -11.172 -7.164 1 98.62 75 ALA A C 1
ATOM 587 O O . ALA A 1 75 ? 14.555 -10.609 -6.133 1 98.62 75 ALA A O 1
ATOM 588 N N . PRO A 1 76 ? 16.203 -11.227 -7.562 1 98.25 76 PRO A N 1
ATOM 589 C CA . PRO A 1 76 ? 17.172 -10.492 -6.758 1 98.25 76 PRO A CA 1
ATOM 590 C C . PRO A 1 76 ? 16.953 -8.984 -6.797 1 98.25 76 PRO A C 1
ATOM 592 O O . PRO A 1 76 ? 16.484 -8.453 -7.805 1 98.25 76 PRO A O 1
ATOM 595 N N . THR A 1 77 ? 17.312 -8.328 -5.742 1 97.88 77 THR A N 1
ATOM 596 C CA . THR A 1 77 ? 17.125 -6.895 -5.59 1 97.88 77 THR A CA 1
ATOM 597 C C . THR A 1 77 ? 17.75 -6.137 -6.762 1 97.88 77 THR A C 1
ATOM 599 O O . THR A 1 77 ? 17.234 -5.09 -7.172 1 97.88 77 THR A O 1
ATOM 602 N N . SER A 1 78 ? 18.844 -6.668 -7.297 1 97.62 78 SER A N 1
ATOM 603 C CA . SER A 1 78 ? 19.547 -6.02 -8.398 1 97.62 78 SER A CA 1
ATOM 604 C C . SER A 1 78 ? 18.656 -5.93 -9.641 1 97.62 78 SER A C 1
ATOM 606 O O . SER A 1 78 ? 18.891 -5.094 -10.516 1 97.62 78 SER A O 1
ATOM 608 N N . GLN A 1 79 ? 17.609 -6.746 -9.742 1 98.25 79 GLN A N 1
ATOM 609 C CA . GLN A 1 79 ? 16.688 -6.711 -10.867 1 98.25 79 GLN A CA 1
ATOM 610 C C . GLN A 1 79 ? 15.477 -5.844 -10.562 1 98.25 79 GLN A C 1
ATOM 612 O O . GLN A 1 79 ? 14.789 -5.375 -11.477 1 98.25 79 GLN A O 1
ATOM 617 N N . ILE A 1 80 ? 15.164 -5.629 -9.289 1 98.69 80 ILE A N 1
ATOM 618 C CA . ILE A 1 80 ? 13.969 -4.914 -8.867 1 98.69 80 ILE A CA 1
ATOM 619 C C . ILE A 1 80 ? 14.25 -3.416 -8.805 1 98.69 80 ILE A C 1
ATOM 621 O O . ILE A 1 80 ? 13.438 -2.604 -9.242 1 98.69 80 ILE A O 1
ATOM 625 N N . GLU A 1 81 ? 15.414 -3.047 -8.344 1 98.12 81 GLU A N 1
ATOM 626 C CA . GLU A 1 81 ? 15.789 -1.656 -8.102 1 98.12 81 GLU A CA 1
ATOM 627 C C . GLU A 1 81 ? 15.734 -0.837 -9.391 1 98.12 81 GLU A C 1
ATOM 629 O O . GLU A 1 81 ? 15.297 0.316 -9.383 1 98.12 81 GLU A O 1
ATOM 634 N N . PRO A 1 82 ? 16.094 -1.408 -10.547 1 98.31 82 PRO A N 1
ATOM 635 C CA . PRO A 1 82 ? 16.062 -0.634 -11.789 1 98.31 82 PRO A CA 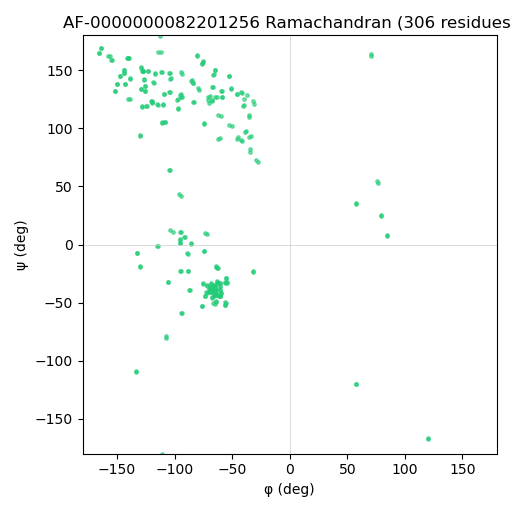1
ATOM 636 C C . PRO A 1 82 ? 14.648 -0.198 -12.172 1 98.31 82 PRO A C 1
ATOM 638 O O . PRO A 1 82 ? 14.477 0.696 -13.008 1 98.31 82 PRO A O 1
ATOM 641 N N . VAL A 1 83 ? 13.602 -0.862 -11.609 1 98.44 83 VAL A N 1
ATOM 642 C CA . VAL A 1 83 ? 12.234 -0.432 -11.875 1 98.44 83 VAL A CA 1
ATOM 643 C C . VAL A 1 83 ? 12.07 1.044 -11.516 1 98.44 83 VAL A C 1
ATOM 645 O O . VAL A 1 83 ? 11.297 1.764 -12.156 1 98.44 83 VAL A O 1
ATOM 648 N N . CYS A 1 84 ? 12.852 1.544 -10.539 1 97.81 84 CYS A N 1
ATOM 649 C CA . CYS A 1 84 ? 12.773 2.92 -10.062 1 97.81 84 CYS A CA 1
ATOM 650 C C . CYS A 1 84 ? 13.633 3.842 -10.922 1 97.81 84 CYS A C 1
ATOM 652 O O . CYS A 1 84 ? 13.695 5.047 -10.672 1 97.81 84 CYS A O 1
ATOM 654 N N . ARG A 1 85 ? 14.297 3.342 -11.938 1 96.56 85 ARG A N 1
ATOM 655 C CA . ARG A 1 85 ? 15.109 4.109 -12.875 1 96.56 85 ARG A CA 1
ATOM 656 C C . ARG A 1 85 ? 14.805 3.711 -14.312 1 96.56 85 ARG A C 1
ATOM 658 O O . ARG A 1 85 ? 13.734 4.023 -14.836 1 96.56 85 ARG A O 1
ATOM 665 N N . ASP A 1 86 ? 15.68 3.088 -14.922 1 96.19 86 ASP A N 1
ATOM 666 C CA . ASP A 1 86 ? 15.555 2.834 -16.359 1 96.19 86 ASP A CA 1
ATOM 667 C C . ASP A 1 86 ? 14.789 1.538 -16.625 1 96.19 86 ASP A C 1
ATOM 669 O O . ASP A 1 86 ? 14.43 1.245 -17.766 1 96.19 86 ASP A O 1
ATOM 673 N N . GLY A 1 87 ? 14.508 0.809 -15.688 1 97.5 87 GLY A N 1
ATOM 674 C CA . GLY A 1 87 ? 13.805 -0.454 -15.852 1 97.5 87 GLY A CA 1
ATOM 675 C C . GLY A 1 87 ? 12.305 -0.334 -15.648 1 97.5 87 GLY A C 1
ATOM 676 O O . GLY A 1 87 ? 11.594 -1.34 -15.633 1 97.5 87 GLY A O 1
ATOM 677 N N . GLY A 1 88 ? 11.844 0.827 -15.445 1 97.44 88 GLY A N 1
ATOM 678 C CA . GLY A 1 88 ? 10.422 1.085 -15.266 1 97.44 88 GLY A CA 1
ATOM 679 C C . GLY A 1 88 ? 9.961 2.361 -15.945 1 97.44 88 GLY A C 1
ATOM 680 O O . GLY A 1 88 ? 10.773 3.23 -16.266 1 97.44 88 GLY A O 1
ATOM 681 N N . GLU A 1 89 ? 8.68 2.414 -16.156 1 95.12 89 GLU A N 1
ATOM 682 C CA . GLU A 1 89 ? 8.062 3.604 -16.719 1 95.12 89 GLU A CA 1
ATOM 683 C C . GLU A 1 89 ? 7.191 4.32 -15.688 1 95.12 89 GLU A C 1
ATOM 685 O O . GLU A 1 89 ? 6.613 3.682 -14.805 1 95.12 89 GLU A O 1
ATOM 690 N N . PRO A 1 90 ? 7.152 5.656 -15.867 1 91.62 90 PRO A N 1
ATOM 691 C CA . PRO A 1 90 ? 6.277 6.391 -14.945 1 91.62 90 PRO A CA 1
ATOM 692 C C . PRO A 1 90 ? 4.82 5.938 -15.031 1 91.62 90 PRO A C 1
ATOM 694 O O . PRO A 1 90 ? 4.309 5.703 -16.125 1 91.62 90 PRO A O 1
ATOM 697 N N . ALA A 1 91 ? 4.215 5.691 -13.977 1 87.75 91 ALA A N 1
ATOM 698 C CA . ALA A 1 91 ? 2.795 5.359 -13.914 1 87.75 91 ALA A CA 1
ATOM 699 C C . ALA A 1 91 ? 1.984 6.516 -13.336 1 87.75 91 ALA A C 1
ATOM 701 O O . ALA A 1 91 ? 1.312 7.238 -14.07 1 87.75 91 ALA A O 1
ATOM 702 N N . GLU A 1 92 ? 1.935 6.75 -12.016 1 81.69 92 GLU A N 1
ATOM 703 C CA . GLU A 1 92 ? 1.272 7.844 -11.312 1 81.69 92 GLU A CA 1
ATOM 704 C C . GLU A 1 92 ? 2.127 8.352 -10.148 1 81.69 92 GLU A C 1
ATOM 706 O O . GLU A 1 92 ? 2.58 7.562 -9.32 1 81.69 92 GLU A O 1
ATOM 711 N N . GLY A 1 93 ? 2.328 9.695 -10.25 1 82.88 93 GLY A N 1
ATOM 712 C CA . GLY A 1 93 ? 3.127 10.219 -9.156 1 82.88 93 GLY A CA 1
ATOM 713 C C . GLY A 1 93 ? 4.484 9.555 -9.031 1 82.88 93 GLY A C 1
ATOM 714 O O . GLY A 1 93 ? 5.262 9.539 -9.992 1 82.88 93 GLY A O 1
ATOM 715 N N . ASP A 1 94 ? 4.676 8.93 -7.812 1 87.88 94 ASP A N 1
ATOM 716 C CA . ASP A 1 94 ? 5.953 8.273 -7.535 1 87.88 94 ASP A CA 1
ATOM 717 C C . ASP A 1 94 ? 5.922 6.805 -7.945 1 87.88 94 ASP A C 1
ATOM 719 O O . ASP A 1 94 ? 6.879 6.066 -7.703 1 87.88 94 ASP A O 1
ATOM 723 N N . LEU A 1 95 ? 4.852 6.387 -8.578 1 92.75 95 LEU A N 1
ATOM 724 C CA . LEU A 1 95 ? 4.695 4.992 -8.969 1 92.75 95 LEU A CA 1
ATOM 725 C C . LEU A 1 95 ? 5.395 4.719 -10.305 1 92.75 95 LEU A C 1
ATOM 727 O O . LEU A 1 95 ? 5.395 5.574 -11.195 1 92.75 95 LEU A O 1
ATOM 731 N N . ARG A 1 96 ? 6.023 3.611 -10.359 1 95.94 96 ARG A N 1
ATOM 732 C CA . ARG A 1 96 ? 6.691 3.135 -11.562 1 95.94 96 ARG A CA 1
ATOM 733 C C . ARG A 1 96 ? 6.207 1.74 -11.945 1 95.94 96 ARG A C 1
ATOM 735 O O . ARG A 1 96 ? 6 0.891 -11.078 1 95.94 96 ARG A O 1
ATOM 742 N N . LEU A 1 97 ? 5.957 1.524 -13.219 1 95.56 97 LEU A N 1
ATOM 743 C CA . LEU A 1 97 ? 5.586 0.232 -13.789 1 95.56 97 LEU A CA 1
ATOM 744 C C . LEU A 1 97 ? 6.805 -0.465 -14.391 1 95.56 97 LEU A C 1
ATOM 746 O O . LEU A 1 97 ? 7.496 0.106 -15.234 1 95.56 97 LEU A O 1
ATOM 750 N N . SER A 1 98 ? 7.02 -1.667 -13.922 1 97.5 98 SER A N 1
ATOM 751 C CA . SER A 1 98 ? 8.211 -2.365 -14.398 1 97.5 98 SER A CA 1
ATOM 752 C C . SER A 1 98 ? 8.102 -2.682 -15.891 1 97.5 98 SER A C 1
ATOM 754 O O . SER A 1 98 ? 7.012 -2.975 -16.391 1 97.5 98 SER A O 1
ATOM 756 N N . GLU A 1 99 ? 9.188 -2.66 -16.578 1 96.62 99 GLU A N 1
ATOM 757 C CA . GLU A 1 99 ? 9.227 -3.096 -17.969 1 96.62 99 GLU A CA 1
ATOM 758 C C . GLU A 1 99 ? 9.125 -4.617 -18.078 1 96.62 99 GLU A C 1
ATOM 760 O O . GLU A 1 99 ? 8.391 -5.137 -18.922 1 96.62 99 GLU A O 1
ATOM 765 N N . ASP A 1 100 ? 9.898 -5.246 -17.203 1 96.81 100 ASP A N 1
ATOM 766 C CA . ASP A 1 100 ? 9.945 -6.703 -17.219 1 96.81 100 ASP A CA 1
ATOM 767 C C . ASP A 1 100 ? 8.945 -7.293 -16.219 1 96.81 100 ASP A C 1
ATOM 769 O O . ASP A 1 100 ? 8.656 -6.684 -15.195 1 96.81 100 ASP A O 1
ATOM 773 N N . PRO A 1 101 ? 8.398 -8.477 -16.547 1 97.69 101 PRO A N 1
ATOM 774 C CA . PRO A 1 101 ? 7.617 -9.211 -15.555 1 97.69 101 PRO A CA 1
ATOM 775 C C . PRO A 1 101 ? 8.5 -9.891 -14.508 1 97.69 101 PRO A C 1
ATOM 777 O O . PRO A 1 101 ? 9.688 -10.109 -14.742 1 97.69 101 PRO A O 1
ATOM 780 N N . PHE A 1 102 ? 7.941 -10.164 -13.367 1 98.25 102 PHE A N 1
ATOM 781 C CA . PHE A 1 102 ? 8.625 -10.828 -12.266 1 98.25 102 PHE A CA 1
ATOM 782 C C . PHE A 1 102 ? 7.828 -12.047 -11.797 1 98.25 102 PHE A C 1
ATOM 784 O O . PHE A 1 102 ? 6.598 -12.039 -11.82 1 98.25 102 PHE A O 1
ATOM 791 N N . PRO A 1 103 ? 8.555 -13.109 -11.438 1 97.94 103 PRO A N 1
ATOM 792 C CA . PRO A 1 103 ? 7.848 -14.18 -10.742 1 97.94 103 PRO A CA 1
ATOM 793 C C . PRO A 1 103 ? 7.305 -13.742 -9.383 1 97.94 103 PRO A C 1
ATOM 795 O O . PRO A 1 103 ? 8.055 -13.227 -8.547 1 97.94 103 PRO A O 1
ATOM 798 N N . LEU A 1 104 ? 6 -13.961 -9.188 1 97.81 104 LEU A N 1
ATOM 799 C CA . LEU A 1 104 ? 5.32 -13.477 -7.992 1 97.81 104 LEU A CA 1
ATOM 800 C C . LEU A 1 104 ? 4.57 -14.609 -7.293 1 97.81 104 LEU A C 1
ATOM 802 O O . LEU A 1 104 ? 4.141 -15.57 -7.941 1 97.81 104 LEU A O 1
ATOM 806 N N . THR A 1 105 ? 4.449 -14.539 -6 1 97.31 105 THR A N 1
ATOM 807 C CA . THR A 1 105 ? 3.438 -15.258 -5.23 1 97.31 105 THR A CA 1
ATOM 808 C C . THR A 1 105 ? 2.541 -14.281 -4.477 1 97.31 105 THR A C 1
ATOM 810 O O . THR A 1 105 ? 3.031 -13.43 -3.729 1 97.31 105 THR A O 1
ATOM 813 N N . VAL A 1 106 ? 1.305 -14.359 -4.727 1 95.88 106 VAL A N 1
ATOM 814 C CA . VAL A 1 106 ? 0.327 -13.562 -3.996 1 95.88 106 VAL A CA 1
ATOM 815 C C . VAL A 1 106 ? -0.285 -14.398 -2.873 1 95.88 106 VAL A C 1
ATOM 817 O O . VAL A 1 106 ? -0.845 -15.469 -3.121 1 95.88 106 VAL A O 1
ATOM 820 N N . CYS A 1 107 ? -0.069 -13.953 -1.651 1 95.81 107 CYS A N 1
ATOM 821 C CA . CYS A 1 107 ? -0.68 -14.578 -0.482 1 95.81 107 CYS A CA 1
ATOM 822 C C . CYS A 1 107 ? -1.965 -13.859 -0.09 1 95.81 107 CYS A C 1
ATOM 824 O O . CYS A 1 107 ? -1.971 -12.641 0.087 1 95.81 107 CYS A O 1
ATOM 826 N N . GLU A 1 108 ? -3.025 -14.57 0.08 1 93.12 108 GLU A N 1
ATOM 827 C CA . GLU A 1 108 ? -4.336 -14.008 0.378 1 93.12 108 GLU A CA 1
ATOM 828 C C . GLU A 1 108 ? -4.965 -14.68 1.593 1 93.12 108 GLU A C 1
ATOM 830 O O . GLU A 1 108 ? -4.988 -15.914 1.684 1 93.12 108 GLU A O 1
ATOM 835 N N . LEU A 1 109 ? -5.488 -13.859 2.475 1 91.5 109 LEU A N 1
ATOM 836 C CA . LEU A 1 109 ? -6.152 -14.367 3.672 1 91.5 109 LEU A CA 1
ATOM 837 C C . LEU A 1 109 ? -7.438 -15.102 3.312 1 91.5 109 LEU A C 1
ATOM 839 O O . LEU A 1 109 ? -8.281 -14.562 2.592 1 91.5 109 LEU A O 1
ATOM 843 N N . GLN A 1 110 ? -7.578 -16.281 3.691 1 90 110 GLN A N 1
ATOM 844 C CA . GLN A 1 110 ? -8.75 -17.094 3.395 1 90 110 GLN A CA 1
ATOM 845 C C . GLN A 1 110 ? -9.633 -17.266 4.629 1 90 110 GLN A C 1
ATOM 847 O O . GLN A 1 110 ? -10.852 -17.438 4.508 1 90 110 GLN A O 1
ATOM 852 N N . GLY A 1 111 ? -8.992 -17.281 5.719 1 80.88 111 GLY A N 1
ATOM 853 C CA . GLY A 1 111 ? -9.703 -17.531 6.965 1 80.88 111 GLY A CA 1
ATOM 854 C C . GLY A 1 111 ? -8.898 -17.141 8.195 1 80.88 111 GLY A C 1
ATOM 855 O O . GLY A 1 111 ? -7.715 -16.812 8.086 1 80.88 111 GLY A O 1
ATOM 856 N N . GLY A 1 112 ? -9.586 -17.125 9.422 1 65.62 112 GLY A N 1
ATOM 857 C CA . GLY A 1 112 ? -8.891 -16.844 10.672 1 65.62 112 GLY A CA 1
ATOM 858 C C . GLY A 1 112 ? -8.578 -15.375 10.852 1 65.62 112 GLY A C 1
ATOM 859 O O . GLY A 1 112 ? -7.504 -15.016 11.344 1 65.62 112 GLY A O 1
ATOM 860 N N . SER A 1 113 ? -9.312 -14.586 10.773 1 63.28 113 SER A N 1
ATOM 861 C CA . SER A 1 113 ? -9.07 -13.148 10.664 1 63.28 113 SER A CA 1
ATOM 862 C C . SER A 1 113 ? -8.562 -12.57 11.984 1 63.28 113 SER A C 1
ATOM 864 O O . SER A 1 113 ? -8.188 -11.398 12.055 1 63.28 113 SER A O 1
ATOM 866 N N . ASP A 1 114 ? -8.273 -13.547 12.867 1 72.75 114 ASP A N 1
ATOM 867 C CA . ASP A 1 114 ? -7.758 -13.047 14.141 1 72.75 114 ASP A CA 1
ATOM 868 C C . ASP A 1 114 ? -6.449 -13.742 14.516 1 72.75 114 ASP A C 1
ATOM 870 O O . ASP A 1 114 ? -6.383 -14.969 14.547 1 72.75 114 ASP A O 1
ATOM 874 N N . PRO A 1 115 ? -5.438 -12.875 14.625 1 72.62 115 PRO A N 1
ATOM 875 C CA . PRO A 1 115 ? -4.211 -13.477 15.156 1 72.62 115 PRO A CA 1
ATOM 876 C C . PRO A 1 115 ? -4.441 -14.258 16.453 1 72.62 115 PRO A C 1
ATOM 878 O O . PRO A 1 115 ? -5.277 -13.867 17.266 1 72.62 115 PRO A O 1
ATOM 881 N N . PRO A 1 116 ? -3.807 -15.562 16.453 1 73.44 116 PRO A N 1
ATOM 882 C CA . PRO A 1 116 ? -2.705 -16.062 15.641 1 73.44 116 PRO A CA 1
ATOM 883 C C . PRO A 1 116 ? -3.184 -17 14.523 1 73.44 116 PRO A C 1
ATOM 885 O O . PRO A 1 116 ? -2.371 -17.672 13.891 1 73.44 116 PRO A O 1
ATOM 888 N N . ASP A 1 117 ? -4.484 -17.016 14.305 1 84.88 117 ASP A N 1
ATOM 889 C CA . ASP A 1 117 ? -5 -18.062 13.422 1 84.88 117 ASP A CA 1
ATOM 890 C C . ASP A 1 117 ? -5.164 -17.531 11.992 1 84.88 117 ASP A C 1
ATOM 892 O O . ASP A 1 117 ? -6.156 -17.828 11.328 1 84.88 117 ASP A O 1
ATOM 896 N N . CYS A 1 118 ? -4.297 -16.844 11.484 1 92.12 118 CYS A N 1
ATOM 897 C CA . CYS A 1 118 ? -4.336 -16.422 10.086 1 92.12 118 CYS A CA 1
ATOM 898 C C . CYS A 1 118 ? -4.09 -17.594 9.148 1 92.12 118 CYS A C 1
ATOM 900 O O . CYS A 1 1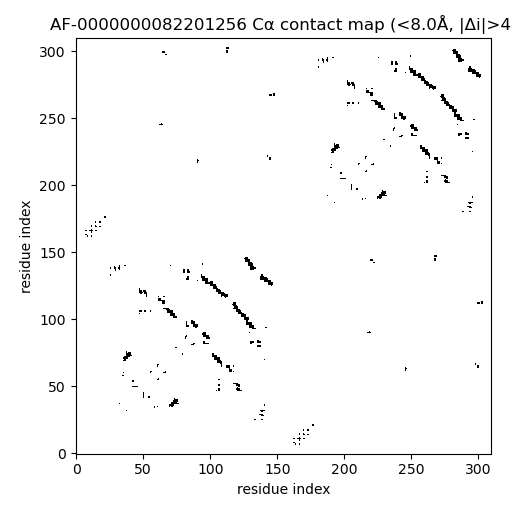18 ? -3.172 -18.391 9.367 1 92.12 118 CYS A O 1
ATOM 902 N N . ASP A 1 119 ? -4.977 -17.781 8.211 1 94.81 119 ASP A N 1
ATOM 903 C CA . ASP A 1 119 ? -4.832 -18.828 7.211 1 94.81 119 ASP A CA 1
ATOM 904 C C . ASP A 1 119 ? -4.785 -18.25 5.801 1 94.81 119 ASP A C 1
ATOM 906 O O . ASP A 1 119 ? -5.727 -17.578 5.367 1 94.81 119 ASP A O 1
ATOM 910 N N . TYR A 1 120 ? -3.766 -18.562 5.172 1 94.81 120 TYR A N 1
ATOM 911 C CA . TYR A 1 120 ? -3.555 -17.984 3.846 1 94.81 120 TYR A CA 1
ATOM 912 C C . TYR A 1 120 ? -3.549 -19.078 2.777 1 94.81 120 TYR A C 1
ATOM 914 O O . TYR A 1 120 ? -3.172 -20.219 3.049 1 94.81 120 TYR A O 1
ATOM 922 N N . SER A 1 121 ? -4.043 -18.672 1.646 1 96.19 121 SER A N 1
ATOM 923 C CA . SER A 1 121 ? -3.756 -19.375 0.4 1 96.19 121 SER A CA 1
ATOM 924 C C . SER A 1 121 ? -2.877 -18.531 -0.519 1 96.19 121 SER A C 1
ATOM 926 O O . SER A 1 121 ? -2.412 -17.469 -0.129 1 96.19 121 SER A O 1
ATOM 928 N N . GLY A 1 122 ? -2.564 -19.109 -1.702 1 95.69 122 GLY A N 1
ATOM 929 C CA . GLY A 1 122 ? -1.694 -18.328 -2.574 1 95.69 122 GLY A CA 1
ATOM 930 C C . GLY A 1 122 ? -1.806 -18.734 -4.035 1 95.69 122 GLY A C 1
ATOM 931 O O . GLY A 1 122 ? -2.369 -19.781 -4.355 1 95.69 122 GLY A O 1
ATOM 932 N N . SER A 1 123 ? -1.344 -17.844 -4.848 1 95.25 123 SER A N 1
ATOM 933 C CA . SER A 1 123 ? -1.247 -18.078 -6.285 1 95.25 123 SER A CA 1
ATOM 934 C C . SER A 1 123 ? 0.06 -17.531 -6.848 1 95.25 123 SER A C 1
ATOM 936 O O . SER A 1 123 ? 0.543 -16.484 -6.402 1 95.25 123 SER A O 1
ATOM 938 N N . SER A 1 124 ? 0.573 -18.297 -7.809 1 95.69 124 SER A N 1
ATOM 939 C CA . SER A 1 124 ? 1.806 -17.875 -8.461 1 95.69 124 SER A CA 1
ATOM 940 C C . SER A 1 124 ? 1.529 -17.312 -9.852 1 95.69 124 SER A C 1
ATOM 942 O O . SER A 1 124 ? 0.635 -17.797 -10.555 1 95.69 124 SER A O 1
ATOM 944 N N . SER A 1 125 ? 2.295 -16.25 -10.211 1 95.19 125 SER A N 1
ATOM 945 C CA . SER A 1 125 ? 2.197 -15.672 -11.547 1 95.19 125 SER A CA 1
ATOM 946 C C . SER A 1 125 ? 3.492 -14.969 -11.938 1 95.19 125 SER A C 1
ATOM 948 O O . SER A 1 125 ? 4.383 -14.781 -11.109 1 95.19 125 SER A O 1
ATOM 950 N N . THR A 1 126 ? 3.66 -14.812 -13.242 1 96.81 126 THR A N 1
ATOM 951 C CA . THR A 1 126 ? 4.695 -13.93 -13.773 1 96.81 126 THR A CA 1
ATOM 952 C C . THR A 1 126 ? 4.078 -12.672 -14.375 1 96.81 126 THR A C 1
ATOM 954 O O . THR A 1 126 ? 3.391 -12.734 -15.398 1 96.81 126 THR A O 1
ATOM 957 N N . SER A 1 127 ? 4.207 -11.531 -13.641 1 95.31 127 SER A N 1
ATOM 958 C CA . SER A 1 127 ? 3.518 -10.305 -14.016 1 95.31 127 SER A CA 1
ATOM 959 C C . SER A 1 127 ? 4.41 -9.086 -13.82 1 95.31 127 SER A C 1
ATOM 961 O O . SER A 1 127 ? 5.426 -9.156 -13.125 1 95.31 127 SER A O 1
ATOM 963 N N . ARG A 1 128 ? 4.035 -8.008 -14.492 1 95.88 128 ARG A N 1
ATOM 964 C CA . ARG A 1 128 ? 4.688 -6.734 -14.211 1 95.88 128 ARG A CA 1
ATOM 965 C C . ARG A 1 128 ? 4.18 -6.145 -12.898 1 95.88 128 ARG A C 1
ATOM 967 O O . ARG A 1 128 ? 3.096 -6.496 -12.43 1 95.88 128 ARG A O 1
ATOM 974 N N . ILE A 1 129 ? 5.016 -5.336 -12.344 1 96.56 129 ILE A N 1
ATOM 975 C CA . ILE A 1 129 ? 4.684 -4.809 -11.031 1 96.56 129 ILE A CA 1
ATOM 976 C C . ILE A 1 129 ? 4.668 -3.281 -11.07 1 96.56 129 ILE A C 1
ATOM 978 O O . ILE A 1 129 ? 5.348 -2.67 -11.898 1 96.56 129 ILE A O 1
ATOM 982 N N . VAL A 1 130 ? 3.859 -2.691 -10.273 1 95.31 130 VAL A N 1
ATOM 983 C CA . VAL A 1 130 ? 3.852 -1.258 -10 1 95.31 130 VAL A CA 1
ATOM 984 C C . VAL A 1 130 ? 4.344 -1 -8.578 1 95.31 130 VAL A C 1
ATOM 986 O O . VAL A 1 130 ? 3.768 -1.507 -7.613 1 95.31 130 VAL A O 1
ATOM 989 N N . ILE A 1 131 ? 5.418 -0.245 -8.477 1 96.62 131 ILE A N 1
ATOM 990 C CA . ILE A 1 131 ? 5.977 0.05 -7.164 1 96.62 131 ILE A CA 1
ATOM 991 C C . ILE A 1 131 ? 6.191 1.555 -7.02 1 96.62 131 ILE A C 1
ATOM 993 O O . ILE A 1 131 ? 6.328 2.266 -8.016 1 96.62 131 ILE A O 1
ATOM 997 N N . ALA A 1 132 ? 6.133 2.053 -5.762 1 92.81 132 ALA A N 1
ATOM 998 C CA . ALA A 1 132 ? 6.492 3.438 -5.469 1 92.81 132 ALA A CA 1
ATOM 999 C C . ALA A 1 132 ? 7.996 3.578 -5.258 1 92.81 132 ALA A C 1
ATOM 1001 O O . ALA A 1 132 ? 8.625 2.717 -4.637 1 92.81 132 ALA A O 1
ATOM 1002 N N . CYS A 1 133 ? 8.5 4.652 -5.754 1 94.12 133 CYS A N 1
ATOM 1003 C CA . CYS A 1 133 ? 9.938 4.906 -5.684 1 94.12 133 CYS A CA 1
ATOM 1004 C C . CYS A 1 133 ? 10.219 6.262 -5.047 1 94.12 133 CYS A C 1
ATOM 1006 O O . CYS A 1 133 ? 9.57 7.254 -5.383 1 94.12 133 CYS A O 1
ATOM 1008 N N . VAL A 1 134 ? 11.125 6.344 -4.086 1 88.94 134 VAL A N 1
ATOM 1009 C CA . VAL A 1 134 ? 11.656 7.57 -3.5 1 88.94 134 VAL A CA 1
ATOM 1010 C C . VAL A 1 134 ? 13.18 7.582 -3.613 1 88.94 134 VAL A C 1
ATOM 1012 O O . VAL A 1 134 ? 13.844 6.641 -3.176 1 88.94 134 VAL A O 1
ATOM 1015 N N . ASP A 1 135 ? 13.711 8.594 -4.328 1 87.56 135 ASP A N 1
ATOM 1016 C CA . ASP A 1 135 ? 15.148 8.75 -4.527 1 87.56 135 ASP A CA 1
ATOM 1017 C C . ASP A 1 135 ? 15.75 7.516 -5.191 1 87.56 135 ASP A C 1
ATOM 1019 O O . ASP A 1 135 ? 16.812 7.035 -4.77 1 87.56 135 ASP A O 1
ATOM 1023 N N . GLY A 1 136 ? 14.977 6.93 -6.07 1 92.81 136 GLY A N 1
ATOM 1024 C CA . GLY A 1 136 ? 15.484 5.832 -6.875 1 92.81 136 GLY A CA 1
ATOM 1025 C C . GLY A 1 136 ? 15.391 4.488 -6.176 1 92.81 136 GLY A C 1
ATOM 1026 O O . GLY A 1 136 ? 15.891 3.482 -6.684 1 92.81 136 GLY A O 1
ATOM 1027 N N . GLU A 1 137 ? 14.719 4.449 -5.023 1 95.12 137 GLU A N 1
ATOM 1028 C CA . GLU A 1 137 ? 14.586 3.203 -4.273 1 95.12 137 GLU A CA 1
ATOM 1029 C C . GLU A 1 137 ? 13.125 2.797 -4.129 1 95.12 137 GLU A C 1
ATOM 1031 O O . GLU A 1 137 ? 12.25 3.648 -3.928 1 95.12 137 GLU A O 1
ATOM 1036 N N . PRO A 1 138 ? 12.906 1.459 -4.281 1 96.88 138 PRO A N 1
ATOM 1037 C CA . PRO A 1 138 ? 11.531 1.015 -4.027 1 96.88 138 PRO A CA 1
ATOM 1038 C C . PRO A 1 138 ? 11.125 1.155 -2.562 1 96.88 138 PRO A C 1
ATOM 1040 O O . PRO A 1 138 ? 11.906 0.82 -1.667 1 96.88 138 PRO A O 1
ATOM 1043 N N . VAL A 1 139 ? 9.891 1.674 -2.32 1 92.5 139 VAL A N 1
ATOM 1044 C CA . VAL A 1 139 ? 9.508 1.885 -0.929 1 92.5 139 VAL A CA 1
ATOM 1045 C C . VAL A 1 139 ? 8.133 1.267 -0.673 1 92.5 139 VAL A C 1
ATOM 1047 O O . VAL A 1 139 ? 7.746 1.053 0.479 1 92.5 139 VAL A O 1
ATOM 1050 N N . HIS A 1 140 ? 7.309 0.987 -1.676 1 91.25 140 HIS A N 1
ATOM 1051 C CA . HIS A 1 140 ? 5.977 0.42 -1.509 1 91.25 140 HIS A CA 1
ATOM 1052 C C . HIS A 1 140 ? 5.57 -0.408 -2.725 1 91.25 140 HIS A C 1
ATOM 1054 O O . HIS A 1 140 ? 5.824 -0.008 -3.865 1 91.25 140 HIS A O 1
ATOM 1060 N N . PHE A 1 141 ? 5.078 -1.589 -2.471 1 95.19 141 PHE A N 1
ATOM 1061 C CA . PHE A 1 141 ? 4.457 -2.379 -3.525 1 95.19 141 PHE A CA 1
ATOM 1062 C C . PHE A 1 141 ? 3.002 -1.969 -3.727 1 95.19 141 PHE A C 1
ATOM 1064 O O . PHE A 1 141 ? 2.201 -2.025 -2.791 1 95.19 141 PHE A O 1
ATOM 1071 N N . GLU A 1 142 ? 2.689 -1.56 -4.98 1 91.38 142 GLU A N 1
ATOM 1072 C CA . GLU A 1 142 ? 1.327 -1.104 -5.238 1 91.38 142 GLU A CA 1
ATOM 1073 C C . GLU A 1 142 ? 0.457 -2.242 -5.766 1 91.38 142 GLU A C 1
ATOM 1075 O O . GLU A 1 142 ? -0.575 -2.566 -5.176 1 91.38 142 GLU A O 1
ATOM 1080 N N . THR A 1 143 ? 0.866 -2.822 -6.887 1 91.12 143 THR A N 1
ATOM 1081 C CA . THR A 1 143 ? 0.053 -3.867 -7.5 1 91.12 143 THR A CA 1
ATOM 1082 C C . THR A 1 143 ? 0.853 -4.629 -8.555 1 91.12 143 THR A C 1
ATOM 1084 O O . THR A 1 143 ? 1.989 -4.262 -8.859 1 91.12 143 THR A O 1
ATOM 1087 N N . GLN A 1 144 ? 0.405 -5.719 -8.953 1 91.19 144 GLN A N 1
ATOM 1088 C CA . GLN A 1 144 ? 0.894 -6.426 -10.133 1 91.19 144 GLN A CA 1
ATOM 1089 C C . GLN A 1 144 ? -0.083 -6.293 -11.297 1 91.19 144 GLN A C 1
ATOM 1091 O O . GLN A 1 144 ? -1.284 -6.109 -11.086 1 91.19 144 GLN A O 1
ATOM 1096 N N . VAL A 1 145 ? 0.458 -6.27 -12.484 1 86.62 145 VAL A N 1
ATOM 1097 C CA . VAL A 1 145 ? -0.362 -6.133 -13.688 1 86.62 145 VAL A CA 1
ATOM 1098 C C . VAL A 1 145 ? -0.333 -7.438 -14.484 1 86.62 145 VAL A C 1
ATOM 1100 O O . VAL A 1 145 ? 0.729 -7.879 -14.922 1 86.62 145 VAL A O 1
ATOM 1103 N N . GLU A 1 146 ? -1.412 -8.188 -14.422 1 73.5 146 GLU A N 1
ATOM 1104 C CA . GLU A 1 146 ? -1.481 -9.453 -15.141 1 73.5 146 GLU A CA 1
ATOM 1105 C C . GLU A 1 146 ? -1.564 -9.227 -16.656 1 73.5 146 GLU A C 1
ATOM 1107 O O . GLU A 1 146 ? -2.191 -8.266 -17.109 1 73.5 146 GLU A O 1
ATOM 1112 N N . SER A 1 147 ? -0.536 -9.836 -17.344 1 60.94 147 SER A N 1
ATOM 1113 C CA . SER A 1 147 ? -0.661 -9.812 -18.797 1 60.94 147 SER A CA 1
ATOM 1114 C C . SER A 1 147 ? -1.927 -10.531 -19.25 1 60.94 147 SER A C 1
ATOM 1116 O O . SER A 1 147 ? -2.25 -11.609 -18.75 1 60.94 147 SER A O 1
ATOM 1118 N N . GLN A 1 148 ? -3.014 -9.93 -19.422 1 46.41 148 GLN A N 1
ATOM 1119 C CA . GLN A 1 148 ? -4.086 -10.703 -20.031 1 46.41 148 GLN A CA 1
ATOM 1120 C C . GLN A 1 148 ? -3.553 -11.562 -21.188 1 46.41 148 GLN A C 1
ATOM 1122 O O . GLN A 1 148 ? -2.91 -11.047 -22.094 1 46.41 148 GLN A O 1
ATOM 1127 N N . ALA A 1 149 ? -3.113 -12.828 -20.953 1 39.19 149 ALA A N 1
ATOM 1128 C CA . ALA A 1 149 ? -2.898 -13.75 -22.062 1 39.19 149 ALA A CA 1
ATOM 1129 C C . ALA A 1 149 ? -3.93 -13.531 -23.156 1 39.19 149 ALA A C 1
ATOM 1131 O O . ALA A 1 149 ? -5.109 -13.312 -22.875 1 39.19 149 ALA A O 1
ATOM 1132 N N . GLY A 1 150 ? -3.645 -13.039 -24.344 1 33.56 150 GLY A N 1
ATOM 1133 C CA . GLY A 1 150 ? -4.441 -13.117 -25.562 1 33.56 150 GLY A CA 1
ATOM 1134 C C . GLY A 1 150 ? -5.191 -14.43 -25.703 1 33.56 150 GLY A C 1
ATOM 1135 O O . GLY A 1 150 ? -4.594 -15.508 -25.578 1 33.56 150 GLY A O 1
ATOM 1136 N N . GLU A 1 151 ? -6.453 -14.555 -25.25 1 35.78 151 GLU A N 1
ATOM 1137 C CA . GLU A 1 151 ? -7.23 -15.617 -25.891 1 35.78 151 GLU A CA 1
ATOM 1138 C C . GLU A 1 151 ? -6.758 -15.859 -27.328 1 35.78 151 GLU A C 1
ATOM 1140 O O . GLU A 1 151 ? -6.891 -14.984 -28.188 1 35.78 151 GLU A O 1
ATOM 1145 N N . GLY A 1 152 ? -5.672 -16.422 -27.609 1 28.41 152 GLY A N 1
ATOM 1146 C CA . GLY A 1 152 ? -5.395 -16.922 -28.938 1 28.41 152 GLY A CA 1
ATOM 1147 C C . GLY A 1 152 ? -6.609 -17.516 -29.609 1 28.41 152 GLY A C 1
ATOM 1148 O O . GLY A 1 152 ? -7.473 -18.094 -28.953 1 28.41 152 GLY A O 1
ATOM 1149 N N . ASP A 1 153 ? -6.977 -17.109 -30.875 1 32.62 153 ASP A N 1
ATOM 1150 C CA . ASP A 1 153 ? -7.812 -17.641 -31.953 1 32.62 153 ASP A CA 1
ATOM 1151 C C . ASP A 1 153 ? -7.723 -19.156 -32 1 32.62 153 ASP A C 1
ATOM 1153 O O . ASP A 1 153 ? -6.633 -19.719 -32.156 1 32.62 153 ASP A O 1
ATOM 1157 N N . GLU A 1 154 ? -8.406 -19.922 -31.172 1 31.2 154 GLU A N 1
ATOM 1158 C CA . GLU A 1 154 ? -8.562 -21.25 -31.781 1 31.2 154 GLU A CA 1
ATOM 1159 C C . GLU A 1 154 ? -8.617 -21.156 -33.312 1 31.2 154 GLU A C 1
ATOM 1161 O O . GLU A 1 154 ? -9.312 -20.297 -33.844 1 31.2 154 GLU A O 1
ATOM 1166 N N . PRO A 1 155 ? -7.664 -21.844 -34.062 1 32.06 155 PRO A N 1
ATOM 1167 C CA . PRO A 1 155 ? -7.922 -21.906 -35.5 1 32.06 155 PRO A CA 1
ATOM 1168 C C . PRO A 1 155 ? -9.336 -22.391 -35.812 1 32.06 155 PRO A C 1
ATOM 1170 O O . PRO A 1 155 ? -9.945 -23.094 -35.031 1 32.06 155 PRO A O 1
ATOM 1173 N N . MET B 1 1 ? 48.562 32.594 2.58 1 38.56 1 MET B N 1
ATOM 1174 C CA . MET B 1 1 ? 47.156 32.719 2.133 1 38.56 1 MET B CA 1
ATOM 1175 C C . MET B 1 1 ? 46.312 31.562 2.701 1 38.56 1 MET B C 1
ATOM 1177 O O . MET B 1 1 ? 46.594 30.406 2.414 1 38.56 1 MET B O 1
ATOM 1181 N N . ALA B 1 2 ? 45.812 31.656 3.812 1 54.22 2 ALA B N 1
ATOM 1182 C CA . ALA B 1 2 ? 45.062 30.672 4.582 1 54.22 2 ALA B CA 1
ATOM 1183 C C . ALA B 1 2 ? 43.812 30.219 3.832 1 54.22 2 ALA B C 1
ATOM 1185 O O . ALA B 1 2 ? 43.125 31.031 3.221 1 54.22 2 ALA B O 1
ATOM 1186 N N . PRO B 1 3 ? 43.75 28.969 3.357 1 49.56 3 PRO B N 1
ATOM 1187 C CA . PRO B 1 3 ? 42.562 28.5 2.643 1 49.56 3 PRO B CA 1
ATOM 1188 C C . PRO B 1 3 ? 41.25 28.875 3.346 1 49.56 3 PRO B C 1
ATOM 1190 O O . PRO B 1 3 ? 41.188 28.812 4.578 1 49.56 3 PRO B O 1
ATOM 1193 N N . LYS B 1 4 ? 40.719 29.969 3.01 1 54.03 4 LYS B N 1
ATOM 1194 C CA . LYS B 1 4 ? 39.375 30.312 3.465 1 54.03 4 LYS B CA 1
ATOM 1195 C C . LYS B 1 4 ? 38.469 29.078 3.484 1 54.03 4 LYS B C 1
ATOM 1197 O O . LYS B 1 4 ? 38.438 28.312 2.521 1 54.03 4 LYS B O 1
ATOM 1202 N N . GLY B 1 5 ? 38.219 28.391 4.492 1 50.53 5 GLY B N 1
ATOM 1203 C CA . GLY B 1 5 ? 37.406 27.219 4.781 1 50.53 5 GLY B CA 1
ATOM 1204 C C . GLY B 1 5 ? 36.062 27.234 4.094 1 50.53 5 GLY B C 1
ATOM 1205 O O . GLY B 1 5 ? 35.625 28.281 3.611 1 50.53 5 GLY B O 1
ATOM 1206 N N . PRO B 1 6 ? 35.75 26.203 3.473 1 58.34 6 PRO B N 1
ATOM 1207 C CA . PRO B 1 6 ? 34.469 26.188 2.754 1 58.34 6 PRO B CA 1
ATOM 1208 C C . PRO B 1 6 ? 33.344 26.844 3.537 1 58.34 6 PRO B C 1
ATOM 1210 O O . PRO B 1 6 ? 33.375 26.859 4.77 1 58.34 6 PRO B O 1
ATOM 1213 N N . ARG B 1 7 ? 32.625 27.953 3.133 1 61.47 7 ARG B N 1
ATOM 1214 C CA . ARG B 1 7 ? 31.688 28.922 3.711 1 61.47 7 ARG B CA 1
ATOM 1215 C C . ARG B 1 7 ? 30.562 28.219 4.445 1 61.47 7 ARG B C 1
ATOM 1217 O O . ARG B 1 7 ? 29.844 27.391 3.859 1 61.47 7 ARG B O 1
ATOM 1224 N N . PRO B 1 8 ? 30.656 28.188 5.797 1 68 8 PRO B N 1
ATOM 1225 C CA . PRO B 1 8 ? 29.562 27.766 6.668 1 68 8 PRO B CA 1
ATOM 1226 C C . PRO B 1 8 ? 28.188 28.109 6.098 1 68 8 PRO B C 1
ATOM 1228 O O . PRO B 1 8 ? 27.219 27.391 6.344 1 68 8 PRO B O 1
ATOM 1231 N N . LEU B 1 9 ? 28.234 29.078 5.25 1 68.25 9 LEU B N 1
ATOM 1232 C CA . LEU B 1 9 ? 26.969 29.547 4.707 1 68.25 9 LEU B CA 1
ATOM 1233 C C . LEU B 1 9 ? 26.422 28.578 3.666 1 68.25 9 LEU B C 1
ATOM 1235 O O . LEU B 1 9 ? 25.219 28.312 3.611 1 68.25 9 LEU B O 1
ATOM 1239 N N . LEU B 1 10 ? 27.344 27.953 2.934 1 72.25 10 LEU B N 1
ATOM 1240 C CA . LEU B 1 10 ? 26.922 27.016 1.894 1 72.25 10 LEU B CA 1
ATOM 1241 C C . LEU B 1 10 ? 26.312 25.766 2.504 1 72.25 10 LEU B C 1
ATOM 1243 O O . LEU B 1 10 ? 25.312 25.25 2.004 1 72.25 10 LEU B O 1
ATOM 1247 N N . PHE B 1 11 ? 26.953 25.344 3.547 1 67.81 11 PHE B N 1
ATOM 1248 C CA . PHE B 1 11 ? 26.453 24.156 4.223 1 67.81 11 PHE B CA 1
ATOM 1249 C C . PHE B 1 11 ? 25.078 24.406 4.828 1 67.81 11 PHE B C 1
ATOM 1251 O O . PHE B 1 11 ? 24.188 23.562 4.754 1 67.81 11 PHE B O 1
ATOM 1258 N N . LEU B 1 12 ? 24.969 25.625 5.383 1 73.06 12 LEU B N 1
ATOM 1259 C CA . LEU B 1 12 ? 23.688 25.969 5.992 1 73.06 12 LEU B CA 1
ATOM 1260 C C . LEU B 1 12 ? 22.594 26.047 4.938 1 73.06 12 LEU B C 1
ATOM 1262 O O . LEU B 1 12 ? 21.469 25.594 5.176 1 73.06 12 LEU B O 1
ATOM 1266 N N . THR B 1 13 ? 22.891 26.578 3.758 1 78.31 13 THR B N 1
ATOM 1267 C CA . THR B 1 13 ? 21.906 26.688 2.68 1 78.31 13 THR B CA 1
ATOM 1268 C C . THR B 1 13 ? 21.516 25.312 2.166 1 78.31 13 THR B C 1
ATOM 1270 O O . THR B 1 13 ? 20.344 25.078 1.858 1 78.31 13 THR B O 1
ATOM 1273 N N . LEU B 1 14 ? 22.484 24.422 2.119 1 75 14 LEU B N 1
ATOM 1274 C CA . LEU B 1 14 ? 22.203 23.078 1.629 1 75 14 LEU B CA 1
ATOM 1275 C C . LEU B 1 14 ? 21.297 22.328 2.6 1 75 14 LEU B C 1
ATOM 1277 O O . LEU B 1 14 ? 20.375 21.609 2.18 1 75 14 LEU B O 1
ATOM 1281 N N . VAL B 1 15 ? 21.5 22.5 3.814 1 74.38 15 VAL B N 1
ATOM 1282 C CA . VAL B 1 15 ? 20.703 21.844 4.836 1 74.38 15 VAL B CA 1
ATOM 1283 C C . VAL B 1 15 ? 19.281 22.406 4.82 1 74.38 15 VAL B C 1
ATOM 1285 O O . VAL B 1 15 ? 18.312 21.672 4.945 1 74.38 15 VAL B O 1
ATOM 1288 N N . LEU B 1 16 ? 19.25 23.75 4.637 1 76.75 16 LEU B N 1
ATOM 1289 C CA . LEU B 1 16 ? 17.922 24.375 4.566 1 76.75 16 LEU B CA 1
ATOM 1290 C C . LEU B 1 16 ? 17.156 23.906 3.34 1 76.75 16 LEU B C 1
ATOM 1292 O O . LEU B 1 16 ? 15.953 23.656 3.412 1 76.75 16 LEU B O 1
ATOM 1296 N N . LEU B 1 17 ? 17.828 23.75 2.275 1 77.38 17 LEU B N 1
ATOM 1297 C CA . LEU B 1 17 ? 17.188 23.266 1.058 1 77.38 17 LEU B CA 1
ATOM 1298 C C . LEU B 1 17 ? 16.719 21.828 1.229 1 77.38 17 LEU B C 1
ATOM 1300 O O . LEU B 1 17 ? 15.609 21.484 0.811 1 77.38 17 LEU B O 1
ATOM 1304 N N . ALA B 1 18 ? 17.516 21.031 1.868 1 74.62 18 ALA B N 1
ATOM 1305 C CA . ALA B 1 18 ? 17.156 19.641 2.104 1 74.62 18 ALA B CA 1
ATOM 1306 C C . ALA B 1 18 ? 15.938 19.531 3.02 1 74.62 18 ALA B C 1
ATOM 1308 O O . ALA B 1 18 ? 15.055 18.703 2.797 1 74.62 18 ALA B O 1
ATOM 1309 N N . ALA B 1 19 ? 15.867 20.375 4.027 1 75.12 19 ALA B N 1
ATOM 1310 C CA . ALA B 1 19 ? 14.727 20.391 4.945 1 75.12 19 ALA B CA 1
ATOM 1311 C C . ALA B 1 19 ? 13.453 20.828 4.23 1 75.12 19 ALA B C 1
ATOM 1313 O O . ALA B 1 19 ? 12.375 20.266 4.477 1 75.12 19 ALA B O 1
ATOM 1314 N N . CYS B 1 20 ? 13.562 21.688 3.346 1 76.94 20 CYS B N 1
ATOM 1315 C CA . CYS B 1 20 ? 12.406 22.141 2.58 1 76.94 20 CYS B CA 1
ATOM 1316 C C . CYS B 1 20 ? 11.898 21.031 1.658 1 76.94 20 CYS B C 1
ATOM 1318 O O . CYS B 1 20 ? 10.688 20.844 1.531 1 76.94 20 CYS B O 1
ATOM 1320 N N . LEU B 1 21 ? 12.828 20.328 1.104 1 75.88 21 LEU B N 1
ATOM 1321 C CA . LEU B 1 21 ? 12.438 19.25 0.194 1 75.88 21 LEU B CA 1
ATOM 1322 C C . LEU B 1 21 ? 11.766 18.109 0.955 1 75.88 21 LEU B C 1
ATOM 1324 O O . LEU B 1 21 ? 10.789 17.531 0.476 1 75.88 21 LEU B O 1
ATOM 1328 N N . ALA B 1 22 ? 12.227 17.828 2.139 1 74.62 22 ALA B N 1
ATOM 1329 C CA . ALA B 1 22 ? 11.633 16.797 2.975 1 74.62 22 ALA B CA 1
ATOM 1330 C C . ALA B 1 22 ? 10.211 17.156 3.379 1 74.62 22 ALA B C 1
ATOM 1332 O O . ALA B 1 22 ? 9.312 16.312 3.367 1 74.62 22 ALA B O 1
ATOM 1333 N N . GLN B 1 23 ? 9.977 18.344 3.643 1 73.81 23 GLN B N 1
ATOM 1334 C CA . GLN B 1 23 ? 8.648 18.812 4.027 1 73.81 23 GLN B CA 1
ATOM 1335 C C . GLN B 1 23 ? 7.672 18.719 2.857 1 73.81 23 GLN B C 1
ATOM 1337 O O . GLN B 1 23 ? 6.512 18.344 3.037 1 73.81 23 GLN B O 1
ATOM 1342 N N . LEU B 1 24 ? 8.164 18.938 1.666 1 77.94 24 LEU B N 1
ATOM 1343 C CA . LEU B 1 24 ? 7.324 18.875 0.473 1 77.94 24 LEU B CA 1
ATOM 1344 C C . LEU B 1 24 ? 6.93 17.438 0.153 1 77.94 24 LEU B C 1
ATOM 1346 O O . LEU B 1 24 ? 5.789 17.172 -0.228 1 77.94 24 LEU B O 1
ATOM 1350 N N . SER B 1 25 ? 7.785 16.516 0.395 1 75.81 25 SER B N 1
ATOM 1351 C CA . SER B 1 25 ? 7.516 15.102 0.115 1 75.81 25 SER B CA 1
ATOM 1352 C C . SER B 1 25 ? 6.457 14.547 1.058 1 75.81 25 SER B C 1
ATOM 1354 O O . SER B 1 25 ? 5.578 13.797 0.633 1 75.81 25 SER B O 1
ATOM 1356 N N . GLU B 1 26 ? 6.488 14.883 2.297 1 75.44 26 GLU B N 1
ATOM 1357 C CA . GLU B 1 26 ? 5.512 14.445 3.291 1 75.44 26 GLU B CA 1
ATOM 1358 C C . GLU B 1 26 ? 4.125 15 2.982 1 75.44 26 GLU B C 1
ATOM 1360 O O . GLU B 1 26 ? 3.133 14.266 3.043 1 75.44 26 GLU B O 1
ATOM 1365 N N . GLY B 1 27 ? 4.164 16.266 2.635 1 79.19 27 GLY B N 1
ATOM 1366 C CA . GLY B 1 27 ? 2.91 16.891 2.234 1 79.19 27 GLY B CA 1
ATOM 1367 C C . GLY B 1 27 ? 2.281 16.234 1.02 1 79.19 27 GLY B C 1
ATOM 1368 O O . GLY B 1 27 ? 1.063 16.047 0.967 1 79.19 27 GLY B O 1
ATOM 1369 N N . ALA B 1 28 ? 3.092 15.75 0.151 1 82.5 28 ALA B N 1
ATOM 1370 C CA . ALA B 1 28 ? 2.605 15.094 -1.059 1 82.5 28 ALA B CA 1
ATOM 1371 C C . ALA B 1 28 ? 2.006 13.727 -0.735 1 82.5 28 ALA B C 1
ATOM 1373 O O . ALA B 1 28 ? 0.958 13.359 -1.273 1 82.5 28 ALA B O 1
ATOM 1374 N N . SER B 1 29 ? 2.703 13.023 0.171 1 86.88 29 SER B N 1
ATOM 1375 C CA . SER B 1 29 ? 2.221 11.695 0.548 1 86.88 29 SER B CA 1
ATOM 1376 C C . SER B 1 29 ? 0.869 11.773 1.25 1 86.88 29 SER B C 1
ATOM 1378 O O . SER B 1 29 ? -0.001 10.93 1.031 1 86.88 29 SER B O 1
ATOM 1380 N N . TYR B 1 30 ? 0.654 12.789 2.094 1 93.19 30 TYR B N 1
ATOM 1381 C CA . TYR B 1 30 ? -0.614 13 2.783 1 93.19 30 TYR B CA 1
ATOM 1382 C C . TYR B 1 30 ? -1.734 13.289 1.791 1 93.19 30 TYR B C 1
ATOM 1384 O O . TYR B 1 30 ? -2.807 12.688 1.864 1 93.19 30 TYR B O 1
ATOM 1392 N N . ARG B 1 31 ? -1.516 14.195 0.887 1 92.88 31 ARG B N 1
ATOM 1393 C CA . ARG B 1 31 ? -2.52 14.547 -0.113 1 92.88 31 ARG B CA 1
ATOM 1394 C C . ARG B 1 31 ? -2.877 13.336 -0.973 1 92.88 31 ARG B C 1
ATOM 1396 O O . ARG B 1 31 ? -4.039 13.148 -1.332 1 92.88 31 ARG B O 1
ATOM 1403 N N . GLN B 1 32 ? -1.875 12.523 -1.319 1 91.19 32 GLN B N 1
ATOM 1404 C CA . GLN B 1 32 ? -2.125 11.312 -2.1 1 91.19 32 GLN B CA 1
ATOM 1405 C C . GLN B 1 32 ? -3.016 10.344 -1.333 1 91.19 32 GLN B C 1
ATOM 1407 O O . GLN B 1 32 ? -3.93 9.742 -1.907 1 91.19 32 GLN B O 1
ATOM 1412 N N . PHE B 1 33 ? -2.688 10.203 -0.036 1 96.12 33 PHE B N 1
ATOM 1413 C CA . PHE B 1 33 ? -3.527 9.367 0.811 1 96.12 33 PHE B CA 1
ATOM 1414 C C . PHE B 1 33 ? -4.98 9.828 0.761 1 96.12 33 PHE B C 1
ATOM 1416 O O . PHE B 1 33 ? -5.887 9.016 0.581 1 96.12 33 PHE B O 1
ATOM 1423 N N . LEU B 1 34 ? -5.199 11.133 0.968 1 97.5 34 LEU B N 1
ATOM 1424 C CA . LEU B 1 34 ? -6.559 11.664 0.972 1 97.5 34 LEU B CA 1
ATOM 1425 C C . LEU B 1 34 ? -7.238 11.43 -0.374 1 97.5 34 LEU B C 1
ATOM 1427 O O . LEU B 1 34 ? -8.383 10.977 -0.426 1 97.5 34 LEU B O 1
ATOM 1431 N N . THR B 1 35 ? -6.57 11.672 -1.495 1 94.94 35 THR B N 1
ATOM 1432 C CA . THR B 1 35 ? -7.133 11.523 -2.834 1 94.94 35 THR B CA 1
ATOM 1433 C C . THR B 1 35 ? -7.469 10.062 -3.119 1 94.94 35 THR B C 1
ATOM 1435 O O . THR B 1 35 ? -8.516 9.766 -3.707 1 94.94 35 THR B O 1
ATOM 1438 N N . ARG B 1 36 ? -6.676 9.133 -2.633 1 95.19 36 ARG B N 1
ATOM 1439 C CA . ARG B 1 36 ? -6.816 7.719 -2.988 1 95.19 36 ARG B CA 1
ATOM 1440 C C . ARG B 1 36 ? -7.785 7.016 -2.045 1 95.19 36 ARG B C 1
ATOM 1442 O O . ARG B 1 36 ? -8.367 5.988 -2.402 1 95.19 36 ARG B O 1
ATOM 1449 N N . HIS B 1 37 ? -7.965 7.621 -0.771 1 98 37 HIS B N 1
ATOM 1450 C CA . HIS B 1 37 ? -8.609 6.727 0.184 1 98 37 HIS B CA 1
ATOM 1451 C C . HIS B 1 37 ? -9.75 7.438 0.918 1 98 37 HIS B C 1
ATOM 1453 O O . HIS B 1 37 ? -10.508 6.801 1.649 1 98 37 HIS B O 1
ATOM 1459 N N . VAL B 1 38 ? -9.898 8.734 0.724 1 98.62 38 VAL B N 1
ATOM 1460 C CA . VAL B 1 38 ? -10.945 9.422 1.474 1 98.62 38 VAL B CA 1
ATOM 1461 C C . VAL B 1 38 ? -12.008 9.945 0.513 1 98.62 38 VAL B C 1
ATOM 1463 O O . VAL B 1 38 ? -11.703 10.688 -0.423 1 98.62 38 VAL B O 1
ATOM 1466 N N . ASP B 1 39 ? -13.188 9.508 0.694 1 98.56 39 ASP B N 1
ATOM 1467 C CA . ASP B 1 39 ? -14.352 10.039 -0.011 1 98.56 39 ASP B CA 1
ATOM 1468 C C . ASP B 1 39 ? -15.469 10.383 0.966 1 98.56 39 ASP B C 1
ATOM 1470 O O . ASP B 1 39 ? -16.328 9.547 1.27 1 98.56 39 ASP B O 1
ATOM 1474 N N . PHE B 1 40 ? -15.461 11.617 1.337 1 98 40 PHE B N 1
ATOM 1475 C CA . PHE B 1 40 ? -16.438 12.086 2.309 1 98 40 PHE B CA 1
ATOM 1476 C C . PHE B 1 40 ? -16.906 13.5 1.981 1 98 40 PHE B C 1
ATOM 1478 O O . PHE B 1 40 ? -16.078 14.406 1.842 1 98 40 PHE B O 1
ATOM 1485 N N . PRO B 1 41 ? -18.25 13.961 2.064 1 96.94 41 PRO B N 1
ATOM 1486 C CA . PRO B 1 41 ? -19.297 12.93 2.035 1 96.94 41 PRO B CA 1
ATOM 1487 C C . PRO B 1 41 ? -19.172 11.992 0.839 1 96.94 41 PRO B C 1
ATOM 1489 O O . PRO B 1 41 ? -18.547 12.344 -0.165 1 96.94 41 PRO B O 1
ATOM 1492 N N . LYS B 1 42 ? -19.516 10.719 1.043 1 96.25 42 LYS B N 1
ATOM 1493 C CA . LYS B 1 42 ? -19.438 9.711 -0.016 1 96.25 42 LYS B CA 1
ATOM 1494 C C . LYS B 1 42 ? -20.031 10.242 -1.317 1 96.25 42 LYS B C 1
ATOM 1496 O O . LYS B 1 42 ? -21.141 10.797 -1.323 1 96.25 42 LYS B O 1
ATOM 1501 N N . SER B 1 43 ? -19.203 10.062 -2.379 1 93.19 43 SER B N 1
ATOM 1502 C CA . SER B 1 43 ? -19.625 10.578 -3.68 1 93.19 43 SER B CA 1
ATOM 1503 C C . SER B 1 43 ? -20.625 9.648 -4.352 1 93.19 43 SER B C 1
ATOM 1505 O O . SER B 1 43 ? -20.391 8.438 -4.438 1 93.19 43 SER B O 1
ATOM 1507 N N . GLY B 1 44 ? -21.578 10.195 -4.828 1 78.88 44 GLY B N 1
ATOM 1508 C CA . GLY B 1 44 ? -22.516 9.539 -5.734 1 78.88 44 GLY B CA 1
ATOM 1509 C C . GLY B 1 44 ? -23.375 8.5 -5.047 1 78.88 44 GLY B C 1
ATOM 1510 O O . GLY B 1 44 ? -23.188 8.203 -3.865 1 78.88 44 GLY B O 1
ATOM 1511 N N . GLY B 1 45 ? -24.469 8.078 -5.605 1 74.81 45 GLY B N 1
ATOM 1512 C CA . GLY B 1 45 ? -25.453 7.066 -5.223 1 74.81 45 GLY B CA 1
ATOM 1513 C C . GLY B 1 45 ? -25.453 5.863 -6.148 1 74.81 45 GLY B C 1
ATOM 1514 O O . GLY B 1 45 ? -24.688 5.805 -7.105 1 74.81 45 GLY B O 1
ATOM 1515 N N . GLY B 1 46 ? -26.062 4.828 -5.742 1 84.56 46 GLY B N 1
ATOM 1516 C CA . GLY B 1 46 ? -26.203 3.609 -6.523 1 84.56 46 GLY B CA 1
ATOM 1517 C C . GLY B 1 46 ? -25.594 2.393 -5.852 1 84.56 46 GLY B C 1
ATOM 1518 O O . G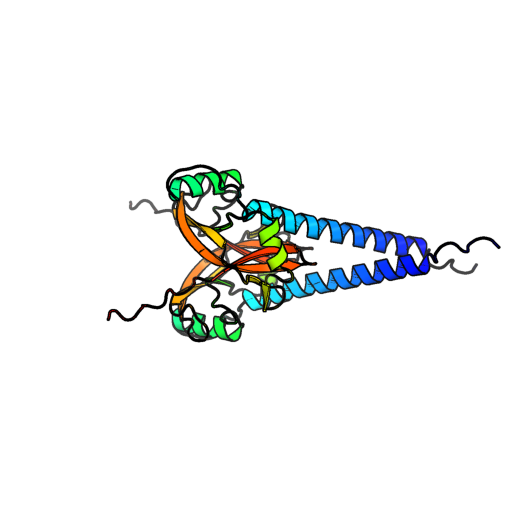LY B 1 46 ? -25.25 2.439 -4.672 1 84.56 46 GLY B O 1
ATOM 1519 N N . ASN B 1 47 ? -25.484 1.356 -6.676 1 94.31 47 ASN B N 1
ATOM 1520 C CA . ASN B 1 47 ? -24.875 0.151 -6.121 1 94.31 47 ASN B CA 1
ATOM 1521 C C . ASN B 1 47 ? -23.359 0.246 -6.109 1 94.31 47 ASN B C 1
ATOM 1523 O O . ASN B 1 47 ? -22.781 1.172 -6.684 1 94.31 47 ASN B O 1
ATOM 1527 N N . ASN B 1 48 ? -22.734 -0.521 -5.406 1 96.12 48 ASN B N 1
ATOM 1528 C CA . ASN B 1 48 ? -21.297 -0.5 -5.195 1 96.12 48 ASN B CA 1
ATOM 1529 C C . ASN B 1 48 ? -20.531 -0.594 -6.516 1 96.12 48 ASN B C 1
ATOM 1531 O O . ASN B 1 48 ? -19.453 -0.009 -6.66 1 96.12 48 ASN B O 1
ATOM 1535 N N . ARG B 1 49 ? -21.062 -1.278 -7.434 1 96.12 49 ARG B N 1
ATOM 1536 C CA . ARG B 1 49 ? -20.406 -1.397 -8.727 1 96.12 49 ARG B CA 1
ATOM 1537 C C . ARG B 1 49 ? -20.328 -0.047 -9.43 1 96.12 49 ARG B C 1
ATOM 1539 O O . ARG B 1 49 ? -19.266 0.35 -9.922 1 96.12 49 ARG B O 1
ATOM 1546 N N . LEU B 1 50 ? -21.453 0.655 -9.547 1 96.25 50 LEU B N 1
ATOM 1547 C CA . LEU B 1 50 ? -21.484 1.973 -10.172 1 96.25 50 LEU B CA 1
ATOM 1548 C C . LEU B 1 50 ? -20.594 2.953 -9.422 1 96.25 50 LEU B C 1
ATOM 1550 O O . LEU B 1 50 ? -19.844 3.709 -10.039 1 96.25 50 LEU B O 1
ATOM 1554 N N . TYR B 1 51 ? -20.703 2.912 -8.133 1 97.56 51 TYR B N 1
ATOM 1555 C CA . TYR B 1 51 ? -19.875 3.781 -7.301 1 97.56 51 TYR B CA 1
ATOM 1556 C C . TYR B 1 51 ? -18.391 3.564 -7.594 1 97.56 51 TYR B C 1
ATOM 1558 O O . TYR B 1 51 ? -17.656 4.52 -7.875 1 97.56 51 TYR B O 1
ATOM 1566 N N . CYS B 1 52 ? -17.953 2.307 -7.551 1 97.19 52 CYS B N 1
ATOM 1567 C CA . CYS B 1 52 ? -16.547 1.964 -7.691 1 97.19 52 CYS B CA 1
ATOM 1568 C C . CYS B 1 52 ? -16.031 2.312 -9.086 1 97.19 52 CYS B C 1
ATOM 1570 O O . CYS B 1 52 ? -14.938 2.844 -9.234 1 97.19 52 CYS B O 1
ATOM 1572 N N . ASN B 1 53 ? -16.797 2.014 -10.094 1 96 53 ASN B N 1
ATOM 1573 C CA . ASN B 1 53 ? -16.344 2.34 -11.445 1 96 53 ASN B CA 1
ATOM 1574 C C . ASN B 1 53 ? -16.188 3.846 -11.633 1 96 53 ASN B C 1
ATOM 1576 O O . ASN B 1 53 ? -15.242 4.297 -12.281 1 96 53 ASN B O 1
ATOM 1580 N N . ARG B 1 54 ? -16.984 4.609 -11.016 1 96.19 54 ARG B N 1
ATOM 1581 C CA . ARG B 1 54 ? -16.922 6.059 -11.141 1 96.19 54 ARG B CA 1
ATOM 1582 C C . ARG B 1 54 ? -15.766 6.637 -10.344 1 96.19 54 ARG B C 1
ATOM 1584 O O . ARG B 1 54 ? -14.961 7.402 -10.867 1 96.19 54 ARG B O 1
ATOM 1591 N N . ILE B 1 55 ? -15.719 6.285 -9.094 1 97.38 55 ILE B N 1
ATOM 1592 C CA . ILE B 1 55 ? -14.758 6.938 -8.211 1 97.38 55 ILE B CA 1
ATOM 1593 C C . ILE B 1 55 ? -13.336 6.512 -8.586 1 97.38 55 ILE B C 1
ATOM 1595 O O . ILE B 1 55 ? -12.406 7.316 -8.516 1 97.38 55 ILE B O 1
ATOM 1599 N N . MET B 1 56 ? -13.125 5.207 -8.969 1 95.88 56 MET B N 1
ATOM 1600 C CA . MET B 1 56 ? -11.812 4.734 -9.406 1 95.88 56 MET B CA 1
ATOM 1601 C C . MET B 1 56 ? -11.336 5.512 -10.625 1 95.88 56 MET B C 1
ATOM 1603 O O . MET B 1 56 ? -10.164 5.895 -10.703 1 95.88 56 MET B O 1
ATOM 1607 N N . GLN B 1 57 ? -12.227 5.762 -11.562 1 93.88 57 GLN B N 1
ATOM 1608 C CA . GLN B 1 57 ? -11.883 6.543 -12.742 1 93.88 57 GLN B CA 1
ATOM 1609 C C . GLN B 1 57 ? -11.594 7.996 -12.375 1 93.88 57 GLN B C 1
ATOM 1611 O O . GLN B 1 57 ? -10.57 8.555 -12.789 1 93.88 57 GLN B O 1
ATOM 1616 N N . ARG B 1 58 ? -12.406 8.547 -11.586 1 95 58 ARG B N 1
ATOM 1617 C CA . ARG B 1 58 ? -12.312 9.961 -11.234 1 95 58 ARG B CA 1
ATOM 1618 C C . ARG B 1 58 ? -11.008 10.25 -10.492 1 95 58 ARG B C 1
ATOM 1620 O O . ARG B 1 58 ? -10.422 11.32 -10.664 1 95 58 ARG B O 1
ATOM 1627 N N . ARG B 1 59 ? -10.57 9.25 -9.75 1 95 59 ARG B N 1
ATOM 1628 C CA . ARG B 1 59 ? -9.391 9.461 -8.922 1 95 59 ARG B CA 1
ATOM 1629 C C . ARG B 1 59 ? -8.125 8.992 -9.641 1 95 59 ARG B C 1
ATOM 1631 O O . ARG B 1 59 ? -7.043 8.961 -9.055 1 95 59 ARG B O 1
ATOM 1638 N N . GLY B 1 60 ? -8.297 8.516 -10.867 1 91.31 60 GLY B N 1
ATOM 1639 C CA . GLY B 1 60 ? -7.145 8.133 -11.672 1 91.31 60 GLY B CA 1
ATOM 1640 C C . GLY B 1 60 ? -6.582 6.777 -11.297 1 91.31 60 GLY B C 1
ATOM 1641 O O . GLY B 1 60 ? -5.395 6.516 -11.492 1 91.31 60 GLY B O 1
ATOM 1642 N N . LEU B 1 61 ? -7.375 5.949 -10.742 1 92.38 61 LEU B N 1
ATOM 1643 C CA . LEU B 1 61 ? -6.914 4.652 -10.266 1 92.38 61 LEU B CA 1
ATOM 1644 C C . LEU B 1 61 ? -7.129 3.574 -11.32 1 92.38 61 LEU B C 1
ATOM 1646 O O . LEU B 1 61 ? -7.012 2.381 -11.031 1 92.38 61 LEU B O 1
ATOM 1650 N N . THR B 1 62 ? -7.477 3.984 -12.531 1 91.38 62 THR B N 1
ATOM 1651 C CA . THR B 1 62 ? -7.73 3.057 -13.633 1 91.38 62 THR B CA 1
ATOM 1652 C C . THR B 1 62 ? -6.695 3.229 -14.734 1 91.38 62 THR B C 1
ATOM 1654 O O . THR B 1 62 ? -6.82 2.639 -15.812 1 91.38 62 THR B O 1
ATOM 1657 N N . ARG B 1 63 ? -5.766 4.133 -14.617 1 87.69 63 ARG B N 1
ATOM 1658 C CA . ARG B 1 63 ? -4.676 4.371 -15.562 1 87.69 63 ARG B CA 1
ATOM 1659 C C . ARG B 1 63 ? -3.395 4.758 -14.828 1 87.69 63 ARG B C 1
ATOM 1661 O O . ARG B 1 63 ? -3.443 5.398 -13.781 1 87.69 63 ARG B O 1
ATOM 1668 N N . PRO B 1 64 ? -2.229 4.375 -15.391 1 83.81 64 PRO B N 1
ATOM 1669 C CA . PRO B 1 64 ? -2.027 3.59 -16.609 1 83.81 64 PRO B CA 1
ATOM 1670 C C . PRO B 1 64 ? -2.34 2.107 -16.422 1 83.81 64 PRO B C 1
ATOM 1672 O O . PRO B 1 64 ? -2.283 1.332 -17.375 1 83.81 64 PRO B O 1
ATOM 1675 N N . VAL B 1 65 ? -2.639 1.689 -15.188 1 83.06 65 VAL B N 1
ATOM 1676 C CA . VAL B 1 65 ? -3.012 0.318 -14.859 1 83.06 65 VAL B CA 1
ATOM 1677 C C . VAL B 1 65 ? -4.32 0.315 -14.07 1 83.06 65 VAL B C 1
ATOM 1679 O O . VAL B 1 65 ? -4.625 1.272 -13.359 1 83.06 65 VAL B O 1
ATOM 1682 N N . CYS B 1 66 ? -5.082 -0.768 -14.242 1 90.06 66 CYS B N 1
ATOM 1683 C CA . CYS B 1 66 ? -6.262 -0.945 -13.406 1 90.06 66 CYS B CA 1
ATOM 1684 C C . CYS B 1 66 ? -5.875 -1.368 -11.992 1 90.06 66 CYS B C 1
ATOM 1686 O O . CYS B 1 66 ? -5.512 -2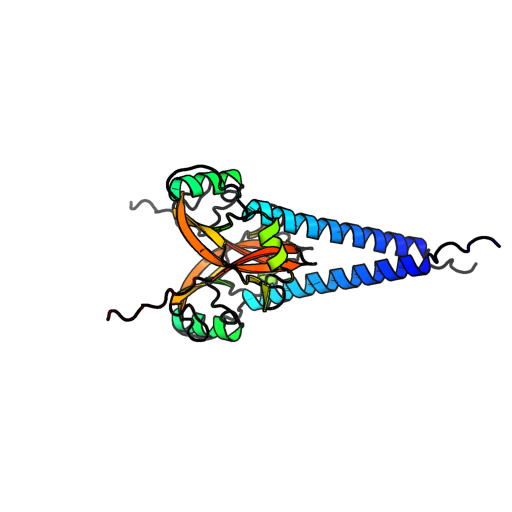.523 -11.766 1 90.06 66 CYS B O 1
ATOM 1688 N N . LYS B 1 67 ? -5.949 -0.428 -11.117 1 87.75 67 LYS B N 1
ATOM 1689 C CA . LYS B 1 67 ? -5.602 -0.824 -9.75 1 87.75 67 LYS B CA 1
ATOM 1690 C C . LYS B 1 67 ? -6.504 -1.955 -9.266 1 87.75 67 LYS B C 1
ATOM 1692 O O . LYS B 1 67 ? -7.73 -1.84 -9.305 1 87.75 67 LYS B O 1
ATOM 1697 N N . PRO B 1 68 ? -5.941 -2.971 -8.812 1 86.44 68 PRO B N 1
ATOM 1698 C CA . PRO B 1 68 ? -6.746 -4.16 -8.516 1 86.44 68 PRO B CA 1
ATOM 1699 C C . PRO B 1 68 ? -7.758 -3.922 -7.398 1 86.44 68 PRO B C 1
ATOM 1701 O O . PRO B 1 68 ? -8.898 -4.383 -7.488 1 86.44 68 PRO B O 1
ATOM 1704 N N . THR B 1 69 ? -7.32 -3.232 -6.375 1 89.56 69 THR B N 1
ATOM 1705 C CA . THR B 1 69 ? -8.195 -3.002 -5.234 1 89.56 69 THR B CA 1
ATOM 1706 C C . THR B 1 69 ? -7.902 -1.651 -4.586 1 89.56 69 THR B C 1
ATOM 1708 O O . THR B 1 69 ? -6.754 -1.199 -4.582 1 89.56 69 THR B O 1
ATOM 1711 N N . ASN B 1 70 ? -8.93 -1.063 -4.125 1 94.81 70 ASN B N 1
ATOM 1712 C CA . ASN B 1 70 ? -8.789 0.175 -3.367 1 94.81 70 ASN B CA 1
ATOM 1713 C C . ASN B 1 70 ? -9.898 0.327 -2.332 1 94.81 70 ASN B C 1
ATOM 1715 O O . ASN B 1 70 ? -11.062 0.019 -2.607 1 94.81 70 ASN B O 1
ATOM 1719 N N . THR B 1 71 ? -9.508 0.787 -1.147 1 96.31 71 THR B N 1
ATOM 1720 C CA . THR B 1 71 ? -10.469 1.024 -0.076 1 96.31 71 THR B CA 1
ATOM 1721 C C . THR B 1 71 ? -10.734 2.518 0.088 1 96.31 71 THR B C 1
ATOM 1723 O O . THR B 1 71 ? -9.797 3.316 0.164 1 96.31 71 THR B O 1
ATOM 1726 N N . PHE B 1 72 ? -11.961 2.885 0.136 1 98.19 72 PHE B N 1
ATOM 1727 C CA . PHE B 1 72 ? -12.375 4.266 0.38 1 98.19 72 PHE B CA 1
ATOM 1728 C C . PHE B 1 72 ? -13 4.406 1.763 1 98.19 72 PHE B C 1
ATOM 1730 O O . PHE B 1 72 ? -13.898 3.646 2.127 1 98.19 72 PHE B O 1
ATOM 1737 N N . ILE B 1 73 ? -12.5 5.379 2.475 1 98.69 73 ILE B N 1
ATOM 1738 C CA . ILE B 1 73 ? -12.992 5.707 3.809 1 98.69 73 ILE B CA 1
ATOM 1739 C C . ILE B 1 73 ? -14.039 6.812 3.713 1 98.69 73 ILE B C 1
ATOM 1741 O O . ILE B 1 73 ? -13.797 7.863 3.111 1 98.69 73 ILE B O 1
ATOM 1745 N N . HIS B 1 74 ? -15.172 6.566 4.285 1 98.44 74 HIS B N 1
ATOM 1746 C CA . HIS B 1 74 ? -16.234 7.555 4.254 1 98.44 74 HIS B CA 1
ATOM 1747 C C . HIS B 1 74 ? -16.391 8.258 5.598 1 98.44 74 HIS B C 1
ATOM 1749 O O . HIS B 1 74 ? -17.438 8.172 6.234 1 98.44 74 HIS B O 1
ATOM 1755 N N . ALA B 1 75 ? -15.391 9 6.059 1 98.62 75 ALA B N 1
ATOM 1756 C CA . ALA B 1 75 ? -15.328 9.82 7.266 1 98.62 75 ALA B CA 1
ATOM 1757 C C . ALA B 1 75 ? -14.508 11.086 7.027 1 98.62 75 ALA B C 1
ATOM 1759 O O . ALA B 1 75 ? -13.609 11.102 6.184 1 98.62 75 ALA B O 1
ATOM 1760 N N . PRO B 1 76 ? -14.859 12.148 7.742 1 98.25 76 PRO B N 1
ATOM 1761 C CA . PRO B 1 76 ? -14.055 13.359 7.566 1 98.25 76 PRO B CA 1
ATOM 1762 C C . PRO B 1 76 ? -12.617 13.188 8.047 1 98.25 76 PRO B C 1
ATOM 1764 O O . PRO B 1 76 ? -12.359 12.43 8.984 1 98.25 76 PRO B O 1
ATOM 1767 N N . THR B 1 77 ? -11.727 13.898 7.43 1 97.94 77 THR B N 1
ATOM 1768 C CA . THR B 1 77 ? -10.305 13.812 7.723 1 97.94 77 THR B CA 1
ATOM 1769 C C . THR B 1 77 ? -10.039 14.047 9.211 1 97.94 77 THR B C 1
ATOM 1771 O O . THR B 1 77 ? -9.109 13.469 9.773 1 97.94 77 THR B O 1
ATOM 1774 N N . SER B 1 78 ? -10.852 14.883 9.828 1 97.56 78 SER B N 1
ATOM 1775 C CA . SER B 1 78 ? -10.68 15.211 11.242 1 97.56 78 SER B CA 1
ATOM 1776 C C . SER B 1 78 ? -10.852 13.969 12.117 1 97.56 78 SER B C 1
ATOM 1778 O O . SER B 1 78 ? -10.367 13.93 13.25 1 97.56 78 SER B O 1
ATOM 1780 N N . GLN B 1 79 ? -11.508 12.914 11.609 1 98.25 79 GLN B N 1
ATOM 1781 C CA . GLN B 1 79 ? -11.688 11.672 12.352 1 98.25 79 GLN B CA 1
ATOM 1782 C C . GLN B 1 79 ? -10.602 10.656 12 1 98.25 79 GLN B C 1
ATOM 1784 O O . GLN B 1 79 ? -10.344 9.727 12.766 1 98.25 79 GLN B O 1
ATOM 1789 N N . ILE B 1 80 ? -9.992 10.789 10.852 1 98.69 80 ILE B N 1
ATOM 1790 C CA . ILE B 1 80 ? -9.016 9.828 10.352 1 98.69 80 ILE B CA 1
ATOM 1791 C C . ILE B 1 80 ? -7.629 10.164 10.891 1 98.69 80 ILE B C 1
ATOM 1793 O O . ILE B 1 80 ? -6.883 9.281 11.305 1 98.69 80 ILE B O 1
ATOM 1797 N N . GLU B 1 81 ? -7.293 11.438 10.961 1 98.19 81 GLU B N 1
ATOM 1798 C CA . GLU B 1 81 ? -5.961 11.914 11.328 1 98.19 81 GLU B CA 1
ATOM 1799 C C . GLU B 1 81 ? -5.578 11.461 12.734 1 98.19 81 GLU B C 1
ATOM 1801 O O . GLU B 1 81 ? -4.43 11.094 12.984 1 98.19 81 GLU B O 1
ATOM 1806 N N . PRO B 1 82 ? -6.52 11.406 13.688 1 98.31 82 PRO B N 1
ATOM 1807 C CA . PRO B 1 82 ? -6.168 10.984 15.039 1 98.31 82 PRO B CA 1
ATOM 1808 C C . PRO B 1 82 ? -5.676 9.539 15.102 1 98.31 82 PRO B C 1
ATOM 1810 O O . PRO B 1 82 ? -5.062 9.133 16.094 1 98.31 82 PRO B O 1
ATOM 1813 N N . VAL B 1 83 ? -5.98 8.695 14.047 1 98.44 83 VAL B N 1
ATOM 1814 C CA . VAL B 1 83 ? -5.465 7.336 14.016 1 98.44 83 VAL B CA 1
ATOM 1815 C C . VAL B 1 83 ? -3.941 7.355 14.148 1 98.44 83 VAL B C 1
ATOM 1817 O O . VAL B 1 83 ? -3.348 6.438 14.719 1 98.44 83 VAL B O 1
ATOM 1820 N N . CYS B 1 84 ? -3.281 8.438 13.68 1 97.81 84 CYS B N 1
ATOM 1821 C CA . CYS B 1 84 ? -1.829 8.57 13.695 1 97.81 84 CYS B CA 1
ATOM 1822 C C . CYS B 1 84 ? -1.347 9.133 15.031 1 97.81 84 CYS B C 1
ATOM 1824 O O . CYS B 1 84 ? -0.145 9.32 15.227 1 97.81 84 CYS B O 1
ATOM 1826 N N . ARG B 1 85 ? -2.217 9.398 15.969 1 96.56 85 ARG B N 1
ATOM 1827 C CA . ARG B 1 85 ? -1.898 9.875 17.312 1 96.56 85 ARG B CA 1
ATOM 1828 C C . ARG B 1 85 ? -2.674 9.102 18.375 1 96.56 85 ARG B C 1
ATOM 1830 O O . ARG B 1 85 ? -2.396 7.926 18.609 1 96.56 85 ARG B O 1
ATOM 1837 N N . ASP B 1 86 ? -3.576 9.703 18.953 1 96.25 86 ASP B N 1
ATOM 1838 C CA . ASP B 1 86 ? -4.238 9.102 20.109 1 96.25 86 ASP B CA 1
ATOM 1839 C C . ASP B 1 86 ? -5.434 8.25 19.688 1 96.25 86 ASP B C 1
ATOM 1841 O O . ASP B 1 86 ? -6.004 7.52 20.5 1 96.25 86 ASP B O 1
ATOM 1845 N N . GLY B 1 87 ? -5.793 8.266 18.516 1 97.56 87 GLY B N 1
ATOM 1846 C CA . GLY B 1 87 ? -6.93 7.504 18.031 1 97.56 87 GLY B CA 1
ATOM 1847 C C . GLY B 1 87 ? -6.539 6.164 17.438 1 97.56 87 GLY B C 1
ATOM 1848 O O . GLY B 1 87 ? -7.379 5.461 16.875 1 97.56 87 GLY B O 1
ATOM 1849 N N . GLY B 1 88 ? -5.324 5.828 17.516 1 97.44 88 GLY B N 1
ATOM 1850 C CA . GLY B 1 88 ? -4.824 4.559 17.016 1 97.44 88 GLY B CA 1
ATOM 1851 C C . GLY B 1 88 ? -3.764 3.939 17.906 1 97.44 88 GLY B C 1
ATOM 1852 O O . GLY B 1 88 ? -3.156 4.625 18.719 1 97.44 88 GLY B O 1
ATOM 1853 N N . GLU B 1 89 ? -3.588 2.674 17.719 1 95.12 89 GLU B N 1
ATOM 1854 C CA . GLU B 1 89 ? -2.553 1.938 18.438 1 95.12 89 GLU B CA 1
ATOM 1855 C C . GLU B 1 89 ? -1.442 1.483 17.484 1 95.12 89 GLU B C 1
ATOM 1857 O O . GLU B 1 89 ? -1.695 1.203 16.312 1 95.12 89 GLU B O 1
ATOM 1862 N N . PRO B 1 90 ? -0.237 1.434 18.078 1 91.75 90 PRO B N 1
ATOM 1863 C CA . PRO B 1 90 ? 0.858 0.941 17.25 1 91.75 90 PRO B CA 1
ATOM 1864 C C . PRO B 1 90 ? 0.615 -0.476 16.734 1 91.75 90 PRO B C 1
ATOM 1866 O O . PRO B 1 90 ? 0.126 -1.332 17.469 1 91.75 90 PRO B O 1
ATOM 1869 N N . ALA B 1 91 ? 0.799 -0.713 15.531 1 87.81 91 ALA B N 1
ATOM 1870 C CA . ALA B 1 91 ? 0.708 -2.041 14.93 1 87.81 91 ALA B CA 1
ATOM 1871 C C . ALA B 1 91 ? 2.09 -2.572 14.555 1 87.81 91 ALA B C 1
ATOM 1873 O O . ALA B 1 91 ? 2.652 -3.41 15.266 1 87.81 91 ALA B O 1
ATOM 1874 N N . GLU B 1 92 ? 2.711 -2.193 13.438 1 81.75 92 GLU B N 1
ATOM 1875 C CA . GLU B 1 92 ? 4.051 -2.547 12.977 1 81.75 92 GLU B CA 1
ATOM 1876 C C . GLU B 1 92 ? 4.762 -1.34 12.375 1 81.75 92 GLU B C 1
ATOM 1878 O O . GLU B 1 92 ? 4.211 -0.664 11.5 1 81.75 92 GLU B O 1
ATOM 1883 N N . GLY B 1 93 ? 5.961 -1.13 12.969 1 83 93 GLY B N 1
ATOM 1884 C CA . GLY B 1 93 ? 6.68 0.001 12.406 1 83 93 GLY B CA 1
ATOM 1885 C C . GLY B 1 93 ? 5.902 1.302 12.484 1 83 93 GLY B C 1
ATOM 1886 O O . GLY B 1 93 ? 5.477 1.714 13.562 1 83 93 GLY B O 1
ATOM 1887 N N . ASP B 1 94 ? 5.66 1.871 11.25 1 87.75 94 ASP B N 1
ATOM 1888 C CA . ASP B 1 94 ? 4.953 3.146 11.172 1 87.75 94 ASP B CA 1
ATOM 1889 C C . ASP B 1 94 ? 3.449 2.932 11.031 1 87.75 94 ASP B C 1
ATOM 1891 O O . ASP B 1 94 ? 2.693 3.891 10.867 1 87.75 94 ASP B O 1
ATOM 1895 N N . LEU B 1 95 ? 3.02 1.697 11.133 1 92.81 95 LEU B N 1
ATOM 1896 C CA . LEU B 1 95 ? 1.606 1.375 10.969 1 92.81 95 LEU B CA 1
ATOM 1897 C C . LEU B 1 95 ? 0.848 1.582 12.281 1 92.81 95 LEU B C 1
ATOM 1899 O O . LEU B 1 95 ? 1.379 1.316 13.359 1 92.81 95 LEU B O 1
ATOM 1903 N N . ARG B 1 96 ? -0.313 2.123 12.148 1 96 96 ARG B N 1
ATOM 1904 C CA . ARG B 1 96 ? -1.226 2.332 13.266 1 96 96 ARG B CA 1
ATOM 1905 C C . ARG B 1 96 ? -2.588 1.704 12.984 1 96 96 ARG B C 1
ATOM 1907 O O . ARG B 1 96 ? -3.092 1.773 11.867 1 96 96 ARG B O 1
ATOM 1914 N N . LEU B 1 97 ? -3.145 1.034 13.977 1 95.56 97 LEU B N 1
ATOM 1915 C CA . LEU B 1 97 ? -4.484 0.459 13.938 1 95.56 97 LEU B CA 1
ATOM 1916 C C . LEU B 1 97 ? -5.496 1.388 14.602 1 95.56 97 LEU B C 1
ATOM 1918 O O . LEU B 1 97 ? -5.312 1.78 15.758 1 95.56 97 LEU B O 1
ATOM 1922 N N . SER B 1 98 ? -6.516 1.702 13.859 1 97.5 98 SER B N 1
ATOM 1923 C CA . SER B 1 98 ? -7.488 2.639 14.414 1 97.5 98 SER B CA 1
ATOM 1924 C C . SER B 1 98 ? -8.227 2.033 15.602 1 97.5 98 SER B C 1
ATOM 1926 O O . SER B 1 98 ? -8.5 0.834 15.617 1 97.5 98 SER B O 1
ATOM 1928 N N . GLU B 1 99 ? -8.57 2.838 16.562 1 96.69 99 GLU B N 1
ATOM 1929 C CA . GLU B 1 99 ? -9.414 2.396 17.656 1 96.69 99 GLU B CA 1
ATOM 1930 C C . GLU B 1 99 ? -10.859 2.217 17.219 1 96.69 99 GLU B C 1
ATOM 1932 O O . GLU B 1 99 ? -11.508 1.226 17.562 1 96.69 99 GLU B O 1
ATOM 1937 N N . ASP B 1 100 ? -11.305 3.213 16.469 1 96.81 100 ASP B N 1
ATOM 1938 C CA . ASP B 1 100 ? -12.688 3.213 16 1 96.81 100 ASP B CA 1
ATOM 1939 C C . ASP B 1 100 ? -12.789 2.578 14.617 1 96.81 100 ASP B C 1
ATOM 1941 O O . ASP B 1 100 ? -11.859 2.66 13.82 1 96.81 100 ASP B O 1
ATOM 1945 N N . PRO B 1 101 ? -13.922 1.898 14.344 1 97.69 101 PRO B N 1
ATOM 1946 C CA . PRO B 1 101 ? -14.195 1.473 12.969 1 97.69 101 PRO B CA 1
ATOM 1947 C C . PRO B 1 101 ? -14.641 2.625 12.07 1 97.69 101 PRO B C 1
ATOM 1949 O O . PRO B 1 101 ? -15.086 3.664 12.562 1 97.69 101 PRO B O 1
ATOM 1952 N N . PHE B 1 102 ? -14.477 2.473 10.797 1 98.25 102 PHE B N 1
ATOM 1953 C 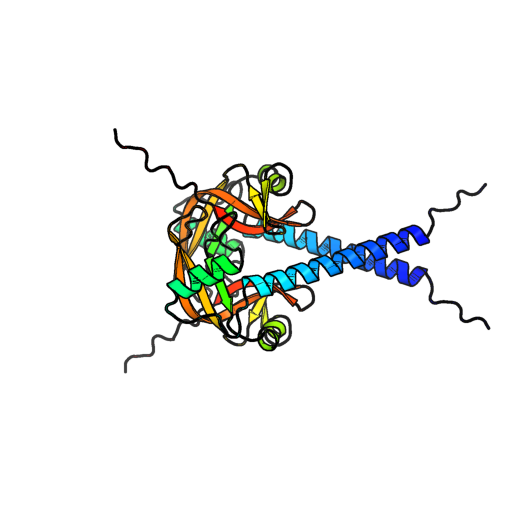CA . PHE B 1 102 ? -14.859 3.457 9.797 1 98.25 102 PHE B CA 1
ATOM 1954 C C . PHE B 1 102 ? -15.75 2.824 8.727 1 98.25 102 PHE B C 1
ATOM 1956 O O . PHE B 1 102 ? -15.578 1.654 8.383 1 98.25 102 PHE B O 1
ATOM 1963 N N . PRO B 1 103 ? -16.75 3.592 8.281 1 97.94 103 PRO B N 1
ATOM 1964 C CA . PRO B 1 103 ? -17.438 3.123 7.078 1 97.94 103 PRO B CA 1
ATOM 1965 C C . PRO B 1 103 ? -16.531 3.074 5.852 1 97.94 103 PRO B C 1
ATOM 1967 O O . PRO B 1 103 ? -15.898 4.074 5.508 1 97.94 103 PRO B O 1
ATOM 1970 N N . LEU B 1 104 ? -16.5 1.89 5.203 1 97.81 104 LEU B N 1
ATOM 1971 C CA . LEU B 1 104 ? -15.578 1.663 4.094 1 97.81 104 LEU B CA 1
ATOM 1972 C C . LEU B 1 104 ? -16.328 1.149 2.867 1 97.81 104 LEU B C 1
ATOM 1974 O O . LEU B 1 104 ? -17.359 0.497 2.994 1 97.81 104 LEU B O 1
ATOM 1978 N N . THR B 1 105 ? -15.844 1.476 1.704 1 97.31 105 THR B N 1
ATOM 1979 C CA . THR B 1 105 ? -16.141 0.753 0.472 1 97.31 105 THR B CA 1
ATOM 1980 C C . THR B 1 105 ? -14.859 0.192 -0.146 1 97.31 105 THR B C 1
ATOM 1982 O O . THR B 1 105 ? -13.906 0.931 -0.384 1 97.31 105 THR B O 1
ATOM 1985 N N . VAL B 1 106 ? -14.836 -1.067 -0.314 1 95.88 106 VAL B N 1
ATOM 1986 C CA . VAL B 1 106 ? -13.727 -1.72 -0.995 1 95.88 106 VAL B CA 1
ATOM 1987 C C . VAL B 1 106 ? -14.078 -1.954 -2.461 1 95.88 106 VAL B C 1
ATOM 1989 O O . VAL B 1 106 ? -15.078 -2.605 -2.768 1 95.88 106 VAL B O 1
ATOM 1992 N N . CYS B 1 107 ? -13.328 -1.327 -3.342 1 95.81 107 CYS B N 1
ATOM 1993 C CA . CYS B 1 107 ? -13.477 -1.537 -4.777 1 95.81 107 CYS B CA 1
ATOM 1994 C C . CYS B 1 107 ? -12.492 -2.594 -5.277 1 95.81 107 CYS B C 1
ATOM 1996 O O . CYS B 1 107 ? -11.289 -2.5 -5.023 1 95.81 107 CYS B O 1
ATOM 1998 N N . GLU B 1 108 ? -12.961 -3.566 -5.992 1 93.12 108 GLU B N 1
ATOM 1999 C CA . GLU B 1 108 ? -12.148 -4.684 -6.469 1 93.12 108 GLU B CA 1
ATOM 2000 C C . GLU B 1 108 ? -12.328 -4.895 -7.969 1 93.12 108 GLU B C 1
ATOM 2002 O O . GLU B 1 108 ? -13.453 -4.926 -8.469 1 93.12 108 GLU B O 1
ATOM 2007 N N . LEU B 1 109 ? -11.219 -5.07 -8.641 1 91.69 109 LEU B N 1
ATOM 2008 C CA . LEU B 1 109 ? -11.234 -5.312 -10.086 1 91.69 109 LEU B CA 1
ATOM 2009 C C . LEU B 1 109 ? -11.852 -6.672 -10.398 1 91.69 109 LEU B C 1
ATOM 2011 O O . LEU B 1 109 ? -11.453 -7.688 -9.828 1 91.69 109 LEU B O 1
ATOM 2015 N N . GLN B 1 110 ? -12.82 -6.711 -11.164 1 90.25 110 GLN B N 1
ATOM 2016 C CA . GLN B 1 110 ? -13.516 -7.945 -11.523 1 90.25 110 GLN B CA 1
ATOM 2017 C C . GLN B 1 110 ? -13.172 -8.375 -12.945 1 90.25 110 GLN B C 1
ATOM 2019 O O . GLN B 1 110 ? -13.211 -9.57 -13.266 1 90.25 110 GLN B O 1
ATOM 2024 N N . GLY B 1 111 ? -12.953 -7.41 -13.727 1 81.56 111 GLY B N 1
ATOM 2025 C CA . GLY B 1 111 ? -12.695 -7.676 -15.133 1 81.56 111 GLY B CA 1
ATOM 2026 C C . GLY B 1 111 ? -12.086 -6.492 -15.859 1 81.56 111 GLY B C 1
ATOM 2027 O O . GLY B 1 111 ? -11.977 -5.402 -15.297 1 81.56 111 GLY B O 1
ATOM 2028 N N . GLY B 1 112 ? -11.586 -6.73 -17.156 1 66.19 112 GLY B N 1
ATOM 2029 C CA . GLY B 1 112 ? -11.039 -5.648 -17.969 1 66.19 112 GLY B CA 1
ATOM 2030 C C . GLY B 1 112 ? -9.648 -5.23 -17.531 1 66.19 112 GLY B C 1
ATOM 2031 O O . GLY B 1 112 ? -9.328 -4.043 -17.516 1 66.19 112 GLY B O 1
ATOM 2032 N N . SER B 1 113 ? -8.812 -5.926 -17.438 1 63.59 113 SER B N 1
ATOM 2033 C CA . SER B 1 113 ? -7.531 -5.672 -16.781 1 63.59 113 SER B CA 1
ATOM 2034 C C . SER B 1 113 ? -6.664 -4.734 -17.625 1 63.59 113 SER B C 1
ATOM 2036 O O . SER B 1 113 ? -5.586 -4.328 -17.188 1 63.59 113 SER B O 1
ATOM 2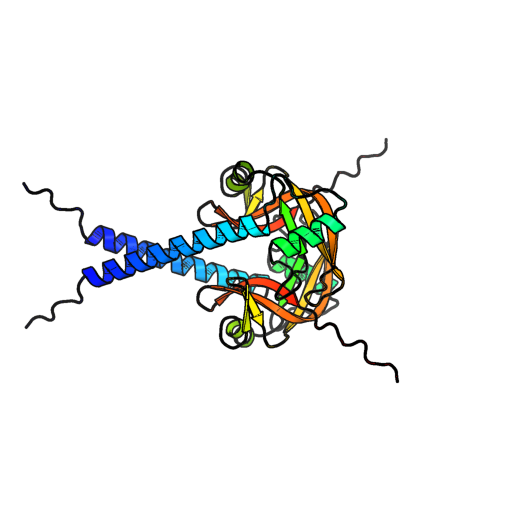038 N N . ASP B 1 114 ? -7.359 -4.215 -18.641 1 73.06 114 ASP B N 1
ATOM 2039 C CA . ASP B 1 114 ? -6.578 -3.291 -19.469 1 73.06 114 ASP B CA 1
ATOM 2040 C C . ASP B 1 114 ? -7.305 -1.961 -19.641 1 73.06 114 ASP B C 1
ATOM 2042 O O . ASP B 1 114 ? -8.461 -1.932 -20.062 1 73.06 114 ASP B O 1
ATOM 2046 N N . PRO B 1 115 ? -6.594 -0.936 -19.125 1 72.62 115 PRO B N 1
ATOM 2047 C CA . PRO B 1 115 ? -7.184 0.373 -19.422 1 72.62 115 PRO B CA 1
ATOM 2048 C C . PRO B 1 115 ? -7.492 0.559 -20.906 1 72.62 115 PRO B C 1
ATOM 2050 O O . PRO B 1 115 ? -6.746 0.07 -21.766 1 72.62 115 PRO B O 1
ATOM 2053 N N . PRO B 1 116 ? -8.812 1.136 -21.172 1 73.94 116 PRO B N 1
ATOM 2054 C CA . PRO B 1 116 ? -9.703 1.87 -20.266 1 73.94 116 PRO B CA 1
ATOM 2055 C C . PRO B 1 116 ? -10.844 1.005 -19.719 1 73.94 116 PRO B C 1
ATOM 2057 O O . PRO B 1 116 ? -11.797 1.526 -19.141 1 73.94 116 PRO B O 1
ATOM 2060 N N . ASP B 1 117 ? -10.75 -0.289 -19.953 1 84.81 117 ASP B N 1
ATOM 2061 C CA . ASP B 1 117 ? -11.922 -1.113 -19.672 1 84.81 117 ASP B CA 1
ATOM 2062 C C . ASP B 1 117 ? -11.844 -1.722 -18.266 1 84.81 117 ASP B C 1
ATOM 2064 O O . ASP B 1 117 ? -12.203 -2.885 -18.062 1 84.81 117 ASP B O 1
ATOM 2068 N N . CYS B 1 118 ? -11.445 -1.056 -17.312 1 92.12 118 CYS B N 1
ATOM 2069 C CA . CYS B 1 118 ? -11.469 -1.543 -15.945 1 92.12 118 CYS B CA 1
ATOM 2070 C C . CYS B 1 118 ? -12.891 -1.665 -15.422 1 92.12 118 CYS B C 1
ATOM 2072 O O . CYS B 1 118 ? -13.703 -0.756 -15.609 1 92.12 118 CYS B O 1
ATOM 2074 N N . ASP B 1 119 ? -13.227 -2.811 -14.898 1 94.88 119 ASP B N 1
ATOM 2075 C CA . ASP B 1 119 ? -14.539 -3.041 -14.312 1 94.88 119 ASP B CA 1
ATOM 2076 C C . ASP B 1 119 ? -14.43 -3.443 -12.844 1 94.88 119 ASP B C 1
ATOM 2078 O O . ASP B 1 119 ? -13.797 -4.449 -12.516 1 94.88 119 ASP B O 1
ATOM 2082 N N . TYR B 1 120 ? -15.055 -2.711 -12.094 1 94.94 120 TYR B N 1
ATOM 2083 C CA . TYR B 1 120 ? -14.945 -2.932 -10.656 1 94.94 120 TYR B CA 1
ATOM 2084 C C . TYR B 1 120 ? -16.297 -3.318 -10.062 1 94.94 120 TYR B C 1
ATOM 2086 O O . TYR B 1 120 ? -17.344 -2.914 -10.57 1 94.94 120 TYR B O 1
ATOM 2094 N N . SER B 1 121 ? -16.203 -4.137 -9.047 1 96.31 121 SER B N 1
ATOM 2095 C CA . SER B 1 121 ? -17.281 -4.301 -8.086 1 96.31 121 SER B CA 1
ATOM 2096 C C . SER B 1 121 ? -16.891 -3.762 -6.715 1 96.31 121 SER B C 1
ATOM 2098 O O . SER B 1 121 ? -15.812 -3.176 -6.559 1 96.31 121 SER B O 1
ATOM 2100 N N . GLY B 1 122 ? -17.844 -3.859 -5.773 1 95.62 122 GLY B N 1
ATOM 2101 C CA . GLY B 1 122 ? -17.5 -3.311 -4.469 1 95.62 122 GLY B CA 1
ATOM 2102 C C . GLY B 1 122 ? -18.312 -3.916 -3.336 1 95.62 122 GLY B C 1
ATOM 2103 O O . GLY B 1 122 ? -19.312 -4.582 -3.574 1 95.62 122 GLY B O 1
ATOM 2104 N N . SER B 1 123 ? -17.781 -3.717 -2.168 1 95.31 123 SER B N 1
ATOM 2105 C CA . SER B 1 123 ? -18.453 -4.109 -0.934 1 95.31 123 SER B CA 1
ATOM 2106 C C . SER B 1 123 ? -18.297 -3.047 0.147 1 95.31 123 SER B C 1
ATOM 2108 O O . SER B 1 123 ? -17.25 -2.41 0.249 1 95.31 123 SER B O 1
ATOM 2110 N N . SER B 1 124 ? -19.391 -2.898 0.883 1 95.62 124 SER B N 1
ATOM 2111 C CA . SER B 1 124 ? -19.359 -1.939 1.982 1 95.62 124 SER B CA 1
ATOM 2112 C C . SER B 1 124 ? -19.219 -2.645 3.328 1 95.62 124 SER B C 1
ATOM 2114 O O . SER B 1 124 ? -19.766 -3.736 3.52 1 95.62 124 SER B O 1
ATOM 2116 N N . SER B 1 125 ? -18.453 -2.004 4.227 1 95.31 125 SER B N 1
ATOM 2117 C CA . SER B 1 125 ? -18.297 -2.521 5.582 1 95.31 125 SER B CA 1
ATOM 2118 C C . SER B 1 125 ? -17.938 -1.41 6.562 1 95.31 125 SER B C 1
ATOM 2120 O O . SER B 1 125 ? -17.641 -0.287 6.152 1 95.31 125 SER B O 1
ATOM 2122 N N . THR B 1 126 ? -18.203 -1.679 7.828 1 96.75 126 THR B N 1
ATOM 2123 C CA . THR B 1 126 ? -17.688 -0.854 8.914 1 96.75 126 THR B CA 1
ATOM 2124 C C . THR B 1 126 ? -16.594 -1.595 9.688 1 96.75 126 THR B C 1
ATOM 2126 O O . THR B 1 126 ? -16.875 -2.584 10.367 1 96.75 126 THR B O 1
ATOM 2129 N N . SER B 1 127 ? -15.328 -1.182 9.453 1 95.44 127 SER B N 1
ATOM 2130 C CA . SER B 1 127 ? -14.188 -1.917 10 1 95.44 127 SER B CA 1
ATOM 2131 C C . SER B 1 127 ? -13.102 -0.968 10.492 1 95.44 127 SER B C 1
ATOM 2133 O O . SER B 1 127 ? -13.102 0.216 10.148 1 95.44 127 SER B O 1
ATOM 2135 N N . ARG B 1 128 ? -12.242 -1.516 11.344 1 95.94 128 ARG B N 1
ATOM 2136 C CA . ARG B 1 128 ? -11.047 -0.763 11.711 1 95.94 128 ARG B CA 1
ATOM 2137 C C . ARG B 1 128 ? -10.016 -0.788 10.586 1 95.94 128 ARG B C 1
ATOM 2139 O O . ARG B 1 128 ? -10.055 -1.668 9.727 1 95.94 128 ARG B O 1
ATOM 2146 N N . ILE B 1 129 ? -9.203 0.205 10.617 1 96.5 129 ILE B N 1
ATOM 2147 C CA . ILE B 1 129 ? -8.258 0.343 9.516 1 96.5 129 ILE B CA 1
ATOM 2148 C C . ILE B 1 129 ? -6.832 0.369 10.062 1 96.5 129 ILE B C 1
ATOM 2150 O O . ILE B 1 129 ? -6.605 0.76 11.211 1 96.5 129 ILE B O 1
ATOM 2154 N N . VAL B 1 130 ? -5.918 -0.11 9.305 1 95.25 130 VAL B N 1
ATOM 2155 C CA . VAL B 1 130 ? -4.484 0.024 9.539 1 95.25 130 VAL B CA 1
ATOM 2156 C C . VAL B 1 130 ? -3.877 0.97 8.5 1 95.25 130 VAL B C 1
ATOM 2158 O O . VAL B 1 130 ? -3.979 0.73 7.297 1 95.25 130 VAL B O 1
ATOM 2161 N N . ILE B 1 131 ? -3.287 2.035 9 1 96.62 131 ILE B N 1
ATOM 2162 C CA . ILE B 1 131 ? -2.688 3.012 8.094 1 96.62 131 ILE B CA 1
ATOM 2163 C C . ILE B 1 131 ? -1.257 3.312 8.531 1 96.62 131 ILE B C 1
ATOM 2165 O O . ILE B 1 131 ? -0.911 3.137 9.703 1 96.62 131 ILE B O 1
ATOM 2169 N N . ALA B 1 132 ? -0.39 3.703 7.559 1 92.81 132 ALA B N 1
ATOM 2170 C CA . ALA B 1 132 ? 0.952 4.188 7.867 1 92.81 132 ALA B CA 1
ATOM 2171 C C . ALA B 1 132 ? 0.936 5.684 8.18 1 92.81 132 ALA B C 1
ATOM 2173 O O . ALA B 1 132 ? 0.228 6.453 7.527 1 92.81 132 ALA B O 1
ATOM 2174 N N . CYS B 1 133 ? 1.715 6.027 9.141 1 94.19 133 CYS B N 1
ATOM 2175 C CA . CYS B 1 133 ? 1.775 7.414 9.594 1 94.19 133 CYS B CA 1
ATOM 2176 C C . CYS B 1 133 ? 3.207 7.934 9.57 1 94.19 133 CYS B C 1
ATOM 2178 O O . CYS B 1 133 ? 4.129 7.246 10.016 1 94.19 133 CYS B O 1
ATOM 2180 N N . VAL B 1 134 ? 3.449 9.102 9.016 1 88.94 134 VAL B N 1
ATOM 2181 C CA . VAL B 1 134 ? 4.711 9.836 9.062 1 88.94 134 VAL B CA 1
ATOM 2182 C C . VAL B 1 134 ? 4.473 11.234 9.617 1 88.94 134 VAL B C 1
ATOM 2184 O O . VAL B 1 134 ? 3.633 11.984 9.109 1 88.94 134 VAL B O 1
ATOM 2187 N N . ASP B 1 135 ? 5.125 11.539 10.758 1 87.62 135 ASP B N 1
ATOM 2188 C CA . ASP B 1 135 ? 5.012 12.836 11.422 1 87.62 135 ASP B CA 1
ATOM 2189 C C . ASP B 1 135 ? 3.561 13.148 11.773 1 87.62 135 ASP B C 1
ATOM 2191 O O . ASP B 1 135 ? 3.09 14.266 11.547 1 87.62 135 ASP B O 1
ATOM 2195 N N . GLY B 1 136 ? 2.846 12.109 12.133 1 92.94 136 GLY B N 1
ATOM 2196 C CA . GLY B 1 136 ? 1.493 12.289 12.633 1 92.94 136 GLY B CA 1
ATOM 2197 C C . GLY B 1 136 ? 0.456 12.383 11.531 1 92.94 136 GLY B C 1
ATOM 2198 O O . GLY B 1 136 ? -0.717 12.656 11.797 1 92.94 136 GLY B O 1
ATOM 2199 N N . GLU B 1 137 ? 0.868 12.141 10.297 1 95.12 137 GLU B N 1
ATOM 2200 C CA . GLU B 1 137 ? -0.054 12.219 9.164 1 95.12 137 GLU B CA 1
ATOM 2201 C C . GLU B 1 137 ? -0.186 10.875 8.461 1 95.12 137 GLU B C 1
ATOM 2203 O O . GLU B 1 137 ? 0.799 10.148 8.312 1 95.12 137 GLU B O 1
ATOM 2208 N N . PRO B 1 138 ? -1.455 10.555 8.078 1 96.88 138 PRO B N 1
ATOM 2209 C CA . PRO B 1 138 ? -1.605 9.336 7.289 1 96.88 138 PRO B CA 1
ATOM 2210 C C . PRO B 1 138 ? -0.965 9.438 5.906 1 96.88 138 PRO B C 1
ATOM 2212 O O . PRO B 1 138 ? -1.108 10.461 5.234 1 96.88 138 PRO B O 1
ATOM 2215 N N . VAL B 1 139 ? -0.232 8.375 5.504 1 92.5 139 VAL B N 1
ATOM 2216 C CA . VAL B 1 139 ? 0.451 8.477 4.215 1 92.5 139 VAL B CA 1
ATOM 2217 C C . VAL B 1 139 ? 0.144 7.25 3.367 1 92.5 139 VAL B C 1
ATOM 2219 O O . VAL B 1 139 ? 0.354 7.258 2.15 1 92.5 139 VAL B O 1
ATOM 2222 N N . HIS B 1 140 ? -0.318 6.125 3.924 1 91.25 140 HIS B N 1
ATOM 2223 C CA . HIS B 1 140 ? -0.609 4.906 3.18 1 91.25 140 HIS B CA 1
ATOM 2224 C C . HIS B 1 140 ? -1.703 4.094 3.863 1 91.25 140 HIS B C 1
ATOM 2226 O O . HIS B 1 140 ? -1.711 3.961 5.09 1 91.25 140 HIS B O 1
ATOM 2232 N N . PHE B 1 141 ? -2.662 3.67 3.08 1 95.19 141 PHE B N 1
ATOM 2233 C CA . PHE B 1 141 ? -3.643 2.707 3.57 1 95.19 141 PHE B CA 1
ATOM 2234 C C . PHE B 1 141 ? -3.111 1.283 3.443 1 95.19 141 PHE B C 1
ATOM 2236 O O . PHE B 1 141 ? -2.766 0.839 2.348 1 95.19 141 PHE B O 1
ATOM 2243 N N . GLU B 1 142 ? -3.072 0.587 4.602 1 91.31 142 GLU B N 1
ATOM 2244 C CA . GLU B 1 142 ? -2.529 -0.769 4.57 1 91.31 142 GLU B CA 1
ATOM 2245 C C . GLU B 1 142 ? -3.639 -1.803 4.402 1 91.31 142 GLU B C 1
ATOM 2247 O O . GLU B 1 142 ? -3.615 -2.596 3.459 1 91.31 142 GLU B O 1
ATOM 2252 N N . THR B 1 143 ? -4.586 -1.809 5.336 1 91.25 143 THR B N 1
ATOM 2253 C CA . THR B 1 143 ? -5.645 -2.812 5.289 1 91.25 143 THR B CA 1
ATOM 2254 C C . THR B 1 143 ? -6.793 -2.432 6.215 1 91.25 143 THR B C 1
ATOM 2256 O O . THR B 1 143 ? -6.703 -1.452 6.957 1 91.25 143 THR B O 1
ATOM 2259 N N . GLN B 1 144 ? -7.891 -3.033 6.066 1 90.94 144 GLN B N 1
ATOM 2260 C CA . GLN B 1 144 ? -8.984 -2.988 7.031 1 90.94 144 GLN B CA 1
ATOM 2261 C C . GLN B 1 144 ? -9.07 -4.289 7.828 1 90.94 144 GLN B C 1
ATOM 2263 O O . GLN B 1 144 ? -8.656 -5.344 7.348 1 90.94 144 GLN B O 1
ATOM 2268 N N . VAL B 1 145 ? -9.484 -4.164 9.055 1 86.56 145 VAL B N 1
ATOM 2269 C CA . VAL B 1 145 ? -9.602 -5.328 9.922 1 86.56 145 VAL B CA 1
ATOM 2270 C C . VAL B 1 145 ? -11.078 -5.613 10.203 1 86.56 145 VAL B C 1
ATOM 2272 O O . VAL B 1 145 ? -11.789 -4.773 10.766 1 86.56 145 VAL B O 1
ATOM 2275 N N . GLU B 1 146 ? -11.609 -6.648 9.57 1 73.81 146 GLU B N 1
ATOM 2276 C CA . GLU B 1 146 ? -13.016 -7.004 9.766 1 73.81 146 GLU B CA 1
ATOM 2277 C C . GLU B 1 146 ? -13.242 -7.578 11.164 1 73.81 146 GLU B C 1
ATOM 2279 O O . GLU B 1 146 ? -12.391 -8.281 11.703 1 73.81 146 GLU B O 1
ATOM 2284 N N . SER B 1 147 ? -14.227 -6.891 11.867 1 60.25 147 SER B N 1
ATOM 2285 C CA . SER B 1 147 ? -14.625 -7.496 13.133 1 60.25 147 SER B CA 1
ATOM 2286 C C . SER B 1 147 ? -15.242 -8.875 12.922 1 60.25 147 SER B C 1
ATOM 2288 O O . SER B 1 147 ? -16.062 -9.062 12.016 1 60.25 147 SER B O 1
ATOM 2290 N N . GLN B 1 148 ? -14.602 -9.906 12.93 1 42.28 148 GLN B N 1
ATOM 2291 C CA . GLN B 1 148 ? -15.359 -11.148 12.922 1 42.28 148 GLN B CA 1
ATOM 2292 C C . GLN B 1 148 ? -16.562 -11.062 13.859 1 42.28 148 GLN B C 1
ATOM 2294 O O . GLN B 1 148 ? -16.406 -10.781 15.047 1 42.28 148 GLN B O 1
ATOM 2299 N N . ALA B 1 149 ? -17.828 -10.578 13.422 1 36.38 149 ALA B N 1
ATOM 2300 C CA . ALA B 1 149 ? -19.047 -10.781 14.211 1 36.38 149 ALA B CA 1
ATOM 2301 C C . ALA B 1 149 ? -19.016 -12.141 14.906 1 36.38 149 ALA B C 1
ATOM 2303 O O . ALA B 1 149 ? -18.625 -13.148 14.312 1 36.38 149 ALA B O 1
ATOM 2304 N N . GLY B 1 150 ? -18.875 -12.25 16.172 1 33.47 150 GLY B N 1
ATOM 2305 C CA . GLY B 1 150 ? -19.172 -13.438 16.969 1 33.47 150 GLY B CA 1
ATOM 2306 C C . GLY B 1 150 ? -20.344 -14.242 16.438 1 33.47 150 GLY B C 1
ATOM 2307 O O . GLY B 1 150 ? -21.391 -13.688 16.109 1 33.47 150 GLY B O 1
ATOM 2308 N N . GLU B 1 151 ? -20.141 -15.242 15.617 1 35.38 151 GLU B N 1
ATOM 2309 C CA . GLU B 1 151 ? -21.203 -16.234 15.617 1 35.38 151 GLU B CA 1
ATOM 2310 C C . GLU B 1 151 ? -21.938 -16.281 16.953 1 35.38 151 GLU B C 1
ATOM 2312 O O . GLU B 1 151 ? -21.359 -16.656 17.969 1 35.38 151 GLU B O 1
ATOM 2317 N N . GLY B 1 152 ? -22.719 -15.328 17.328 1 29.11 152 GLY B N 1
ATOM 2318 C CA . GLY B 1 152 ? -23.641 -15.523 18.438 1 29.11 152 GLY B CA 1
ATOM 2319 C C . GLY B 1 152 ? -24.297 -16.891 18.453 1 29.11 152 GLY B C 1
ATOM 2320 O O . GLY B 1 152 ? -24.578 -17.453 17.391 1 29.11 152 GLY B O 1
ATOM 2321 N N . ASP B 1 153 ? -24.203 -17.672 19.578 1 32.22 153 ASP B N 1
ATOM 2322 C CA . ASP B 1 153 ? -24.922 -18.828 20.094 1 32.22 153 ASP B CA 1
ATOM 2323 C C . ASP B 1 153 ? -26.406 -18.75 19.719 1 32.22 153 ASP B C 1
ATOM 2325 O O . ASP B 1 153 ? -27.078 -17.781 20.031 1 32.22 153 ASP B O 1
ATOM 2329 N N . GLU B 1 154 ? -26.797 -19.141 18.531 1 31.61 154 GLU B N 1
ATOM 2330 C CA . GLU B 1 154 ? -28.219 -19.484 18.594 1 31.61 154 GLU B CA 1
ATOM 2331 C C . GLU B 1 154 ? -28.578 -20.047 19.969 1 31.61 154 GLU B C 1
ATOM 2333 O O . GLU B 1 154 ? -27.859 -20.875 20.531 1 31.61 154 GLU B O 1
ATOM 2338 N N . PRO B 1 155 ? -29.609 -19.422 20.719 1 31.62 155 PRO B N 1
ATOM 2339 C CA . PRO B 1 155 ? -30.062 -20.141 21.922 1 31.62 155 PRO B CA 1
ATOM 2340 C C . PRO B 1 155 ? -30.438 -21.594 21.609 1 31.62 155 PRO B C 1
ATOM 2342 O O . PRO B 1 155 ? -30.797 -21.922 20.484 1 31.62 155 PRO B O 1
#